Protein AF-A0A6P5Z607-F1 (afdb_monomer_lite)

pLDDT: mean 77.39, std 19.08, range [29.42, 98.12]

Radius of gyration: 25.6 Å; chains: 1; bounding box: 60×46×77 Å

Organism: Durio zibethinus (NCBI:txid66656)

Secondary structure (DSSP, 8-state):
-HHHHHHHHHHHHHHHHHHHHHHHHHHHHHTTTHHHHHHHHHHT-TT--HHHHHHHHHHH-TTS-----PPP--------------------HHHHHHHHHHHT-TT-----GGGSTTHHHHHHHTTTSPPTTTHHHHHHHHHHHTSPPPGGGHHHHHHHHHHHHHHHH--GGG--HHHHHHHHHHHHHHHHTT---HHHHHHHHHHHHHHHHHHHHHHHTT-

Structure (mmCIF, N/CA/C/O backbone):
data_AF-A0A6P5Z607-F1
#
_entry.id   AF-A0A6P5Z607-F1
#
loop_
_atom_site.group_PDB
_atom_site.id
_atom_site.type_symbol
_atom_site.label_atom_id
_atom_site.label_alt_id
_atom_site.label_comp_id
_atom_site.label_asym_id
_atom_site.label_entity_id
_atom_site.label_seq_id
_atom_site.pdbx_PDB_ins_code
_atom_site.Cartn_x
_atom_site.Cartn_y
_atom_site.Cartn_z
_atom_site.occupancy
_atom_site.B_iso_or_equiv
_atom_site.auth_seq_id
_atom_site.auth_comp_id
_atom_site.auth_asym_id
_atom_site.auth_atom_id
_atom_site.pdbx_PDB_model_num
ATOM 1 N N . MET A 1 1 ? -25.912 10.231 46.513 1.00 61.00 1 MET A N 1
ATOM 2 C CA . MET A 1 1 ? -26.294 11.028 45.324 1.00 61.00 1 MET A CA 1
ATOM 3 C C . MET A 1 1 ? -25.656 10.429 44.073 1.00 61.00 1 MET A C 1
ATOM 5 O O . MET A 1 1 ? -26.381 10.033 43.174 1.00 61.00 1 MET A O 1
ATOM 9 N N . GLU A 1 2 ? -24.345 10.195 44.105 1.00 75.06 2 GLU A N 1
ATOM 10 C CA . GLU A 1 2 ? -23.532 9.634 43.010 1.00 75.06 2 GLU A CA 1
ATOM 11 C C . GLU A 1 2 ? -23.985 8.260 42.456 1.00 75.06 2 GLU A C 1
ATOM 13 O O . GLU A 1 2 ? -23.961 8.022 41.251 1.00 75.06 2 GLU A O 1
ATOM 18 N N . GLU A 1 3 ? -24.458 7.341 43.305 1.00 75.00 3 GLU A N 1
ATOM 19 C CA . GLU A 1 3 ? -24.915 6.017 42.843 1.00 75.00 3 GLU A CA 1
ATOM 20 C C . GLU A 1 3 ? -26.216 6.087 42.017 1.00 75.00 3 GLU A C 1
ATOM 22 O O . GLU A 1 3 ? -26.430 5.295 41.097 1.00 75.00 3 GLU A O 1
ATOM 27 N N . ARG A 1 4 ? -27.083 7.066 42.310 1.00 81.19 4 ARG A N 1
ATOM 28 C CA . ARG A 1 4 ? -28.327 7.274 41.553 1.00 81.19 4 ARG A CA 1
ATOM 29 C C . ARG A 1 4 ? -28.041 7.834 40.160 1.00 81.19 4 ARG A C 1
ATOM 31 O O . ARG A 1 4 ? -28.678 7.402 39.205 1.00 81.19 4 ARG A O 1
ATOM 38 N N . GLU A 1 5 ? -27.047 8.711 40.035 1.00 87.31 5 GLU A N 1
ATOM 39 C CA . GLU A 1 5 ? -26.606 9.247 38.741 1.00 87.31 5 GLU A CA 1
ATOM 40 C C . GLU A 1 5 ? -25.983 8.164 37.854 1.00 87.31 5 GLU A C 1
ATOM 42 O O . GLU A 1 5 ? -26.294 8.081 36.666 1.00 87.31 5 GLU A O 1
ATOM 47 N N . LYS A 1 6 ? -25.159 7.272 38.424 1.00 85.69 6 LYS A N 1
ATOM 48 C CA . LYS A 1 6 ? -24.591 6.130 37.684 1.00 85.69 6 LYS A CA 1
ATOM 49 C C . LYS A 1 6 ? -25.688 5.196 37.162 1.00 85.69 6 LYS A C 1
ATOM 51 O O . LYS A 1 6 ? -25.646 4.800 35.999 1.00 85.69 6 LYS A O 1
ATOM 56 N N . LYS A 1 7 ? -26.708 4.908 37.978 1.00 85.62 7 LYS A N 1
ATOM 57 C CA . LYS A 1 7 ? -27.877 4.105 37.570 1.00 85.62 7 LYS A CA 1
ATOM 58 C C . LYS A 1 7 ? -28.694 4.776 36.461 1.00 85.62 7 LYS A C 1
ATOM 60 O O . LYS A 1 7 ? -29.114 4.094 35.531 1.00 85.62 7 LYS A O 1
ATOM 65 N N . GLN A 1 8 ? -28.877 6.096 36.513 1.00 90.25 8 GLN A N 1
ATOM 66 C CA . GLN A 1 8 ? -29.550 6.842 35.443 1.00 90.25 8 GLN A CA 1
ATOM 67 C C . GLN A 1 8 ? -28.764 6.820 34.130 1.00 90.25 8 GLN A C 1
ATOM 69 O O . GLN A 1 8 ? -29.352 6.583 33.080 1.00 90.25 8 GLN A O 1
ATOM 74 N N . ARG A 1 9 ? -27.439 6.998 34.182 1.00 88.75 9 ARG A N 1
ATOM 75 C CA . ARG A 1 9 ? -26.579 6.911 32.992 1.00 88.75 9 ARG A CA 1
ATOM 76 C C . ARG A 1 9 ? -26.614 5.526 32.359 1.00 88.75 9 ARG A C 1
ATOM 78 O O . ARG A 1 9 ? -26.732 5.423 31.146 1.00 88.75 9 ARG A O 1
ATOM 85 N N . LEU A 1 10 ? -26.565 4.471 33.172 1.00 88.56 10 LEU A N 1
ATOM 86 C CA . LEU A 1 10 ? -26.640 3.098 32.673 1.00 88.56 10 LEU A CA 1
ATOM 87 C C . LEU A 1 10 ? -27.980 2.824 31.975 1.00 88.56 10 LEU A C 1
ATOM 89 O O . LEU A 1 10 ? -28.012 2.184 30.928 1.00 88.56 10 LEU A O 1
ATOM 93 N N . LYS A 1 11 ? -29.075 3.356 32.528 1.00 91.69 11 LYS A N 1
ATOM 94 C CA . LYS A 1 11 ? -30.402 3.262 31.917 1.00 91.69 11 LYS A CA 1
ATOM 95 C C . LYS A 1 11 ? -30.456 3.985 30.566 1.00 91.69 11 LYS A C 1
ATOM 97 O O . LYS A 1 11 ? -30.892 3.384 29.592 1.00 91.69 11 LYS A O 1
ATOM 102 N N . ALA A 1 12 ? -29.930 5.208 30.495 1.00 92.69 12 ALA A N 1
ATOM 103 C CA . ALA A 1 12 ? -29.866 5.981 29.253 1.00 92.69 12 ALA A CA 1
ATOM 104 C C . ALA A 1 12 ? -29.026 5.282 28.167 1.00 92.69 12 ALA A C 1
ATOM 106 O O . ALA A 1 12 ? -29.415 5.251 27.004 1.00 92.69 12 ALA A O 1
ATOM 107 N N . VAL A 1 13 ? -27.902 4.660 28.544 1.00 90.12 13 VAL A N 1
ATOM 108 C CA . VAL A 1 13 ? -27.078 3.871 27.611 1.00 90.12 13 VAL A CA 1
ATOM 109 C C . VAL A 1 13 ? -27.838 2.644 27.094 1.00 90.12 13 VAL A C 1
ATOM 111 O O . VAL A 1 13 ? -27.769 2.342 25.906 1.00 90.12 13 VAL A O 1
ATOM 114 N N . GLY A 1 14 ? -28.587 1.944 27.952 1.00 89.12 14 GLY A N 1
ATOM 115 C CA . GLY A 1 14 ? -29.408 0.802 27.534 1.00 89.12 14 GLY A CA 1
ATOM 116 C C . GLY A 1 14 ? -30.530 1.187 26.561 1.00 89.12 14 GLY A C 1
ATOM 117 O O . GLY A 1 14 ? -30.786 0.469 25.592 1.00 89.12 14 GLY A O 1
ATOM 118 N N . GLU A 1 15 ? -31.162 2.338 26.790 1.00 94.06 15 GLU A N 1
ATOM 119 C CA . GLU A 1 15 ? -32.177 2.907 25.896 1.00 94.06 15 GLU A CA 1
ATOM 120 C C . GLU A 1 15 ? -31.569 3.272 24.529 1.00 94.06 15 GLU A C 1
ATOM 122 O O . GLU A 1 15 ? -32.119 2.888 23.496 1.00 94.06 15 GLU A O 1
ATOM 127 N N . GLU A 1 16 ? -30.386 3.895 24.499 1.00 90.56 16 GLU A N 1
ATOM 128 C CA . GLU A 1 16 ? -29.705 4.251 23.243 1.00 90.56 16 GLU A CA 1
ATOM 129 C C . GLU A 1 16 ? -29.252 3.016 22.446 1.00 90.56 16 GLU A C 1
ATOM 131 O O . GLU A 1 16 ? -29.430 2.963 21.231 1.00 90.56 16 GLU A O 1
ATOM 136 N N . ILE A 1 17 ? -28.739 1.974 23.113 1.00 85.56 17 ILE A N 1
ATOM 137 C CA . ILE A 1 17 ? -28.399 0.698 22.454 1.00 85.56 17 ILE A CA 1
ATOM 138 C C . ILE A 1 17 ? -29.639 0.071 21.810 1.00 85.56 17 ILE A C 1
ATOM 140 O O . ILE A 1 17 ? -29.554 -0.487 20.715 1.00 85.56 17 ILE A O 1
ATOM 144 N N . THR A 1 18 ? -30.785 0.143 22.486 1.00 91.50 18 THR A N 1
ATOM 145 C CA . THR A 1 18 ? -32.050 -0.384 21.960 1.00 91.50 18 THR A CA 1
ATOM 146 C C . THR A 1 18 ? -32.466 0.388 20.711 1.00 91.50 18 THR A C 1
ATOM 148 O O . THR A 1 18 ? -32.730 -0.225 19.678 1.00 91.50 18 THR A O 1
ATOM 151 N N . ARG A 1 19 ? -32.380 1.722 20.752 1.00 92.50 19 ARG A N 1
ATOM 152 C CA . ARG A 1 19 ? -32.674 2.588 19.604 1.00 92.50 19 ARG A CA 1
ATOM 153 C C . ARG A 1 19 ? -31.767 2.308 18.404 1.00 92.50 19 ARG A C 1
ATOM 155 O O . ARG A 1 19 ? -32.240 2.232 17.275 1.00 92.50 19 ARG A O 1
ATOM 162 N N . LEU A 1 20 ? -30.466 2.124 18.634 1.00 77.69 20 LEU A N 1
ATOM 163 C CA . LEU A 1 20 ? -29.505 1.815 17.569 1.00 77.69 20 LEU A CA 1
ATOM 164 C C . LEU A 1 20 ? -29.779 0.453 16.915 1.00 77.69 20 LEU A C 1
ATOM 166 O O . LEU A 1 20 ? -29.587 0.303 15.709 1.00 77.69 20 LEU A O 1
ATOM 170 N N . LYS A 1 21 ? -30.252 -0.538 17.681 1.00 76.88 21 LYS A N 1
ATOM 171 C CA . LYS A 1 21 ? -30.676 -1.831 17.122 1.00 76.88 21 LYS A CA 1
ATOM 172 C C . LYS A 1 21 ? -31.897 -1.681 16.220 1.00 76.88 21 LYS A C 1
ATOM 174 O O . LYS A 1 21 ? -31.901 -2.251 15.135 1.00 76.88 21 LYS A O 1
ATOM 179 N N . GLU A 1 22 ? -32.888 -0.899 16.633 1.00 83.38 22 GLU A N 1
ATOM 180 C CA . GLU A 1 22 ? -34.081 -0.620 15.824 1.00 83.38 22 GLU A CA 1
ATOM 181 C C . GLU A 1 22 ? -33.722 0.123 14.528 1.00 83.38 22 GLU A C 1
ATOM 183 O O . GLU A 1 22 ? -34.139 -0.296 13.450 1.00 83.38 22 GLU A O 1
ATOM 188 N N . GLN A 1 23 ? -32.857 1.141 14.605 1.00 73.12 23 GLN A N 1
ATOM 189 C CA . GLN A 1 23 ? -32.355 1.861 13.426 1.00 73.12 23 GLN A CA 1
ATOM 190 C C . GLN A 1 23 ? -31.597 0.942 12.461 1.00 73.12 23 GLN A C 1
ATOM 192 O O . GLN A 1 23 ? -31.751 1.051 11.246 1.00 73.12 23 GLN A O 1
ATOM 197 N N . ARG A 1 24 ? -30.792 0.006 12.979 1.00 73.75 24 ARG A N 1
ATOM 198 C CA . ARG A 1 24 ? -30.111 -0.995 12.147 1.00 73.75 24 ARG A CA 1
ATOM 199 C C . ARG A 1 24 ? -31.111 -1.887 11.407 1.00 73.75 24 ARG A C 1
ATOM 201 O O . ARG A 1 24 ? -30.928 -2.126 10.217 1.00 73.75 24 ARG A O 1
ATOM 208 N N . GLU A 1 25 ? -32.146 -2.381 12.087 1.00 73.00 25 GLU A N 1
ATOM 209 C CA . GLU A 1 25 ? -33.196 -3.204 11.464 1.00 73.00 25 GLU A CA 1
ATOM 210 C C . GLU A 1 25 ? -33.973 -2.428 10.389 1.00 73.00 25 GLU A C 1
ATOM 212 O O . GLU A 1 25 ? -34.285 -2.977 9.332 1.00 73.00 25 GLU A O 1
ATOM 217 N N . GLU A 1 26 ? -34.234 -1.139 10.610 1.00 73.75 26 GLU A N 1
ATOM 218 C CA . GLU A 1 26 ? -34.888 -0.261 9.635 1.00 73.75 26 GLU A CA 1
ATOM 219 C C . GLU A 1 26 ? -34.018 -0.035 8.386 1.00 73.75 26 GLU A C 1
ATOM 221 O O . GLU A 1 26 ? -34.506 -0.144 7.257 1.00 73.75 26 GLU A O 1
ATOM 226 N N . VAL A 1 27 ? -32.713 0.198 8.563 1.00 65.94 27 VAL A N 1
ATOM 227 C CA . VAL A 1 27 ? -31.749 0.311 7.453 1.00 65.94 27 VAL A CA 1
ATOM 228 C C . VAL A 1 27 ? -31.675 -0.999 6.662 1.00 65.94 27 VAL A C 1
ATOM 230 O O . VAL A 1 27 ? -31.727 -0.979 5.433 1.00 65.94 27 VAL A O 1
ATOM 233 N N . MET A 1 28 ? -31.639 -2.145 7.347 1.00 62.25 28 MET A N 1
ATOM 234 C CA . MET A 1 28 ? -31.651 -3.473 6.717 1.00 62.25 28 MET A CA 1
ATOM 235 C C . MET A 1 28 ? -32.941 -3.741 5.929 1.00 62.25 28 MET A C 1
ATOM 237 O O . MET A 1 28 ? -32.891 -4.311 4.836 1.00 62.25 28 MET A O 1
ATOM 241 N N . PHE A 1 29 ? -34.093 -3.319 6.458 1.00 63.69 29 PHE A N 1
ATOM 242 C CA . PHE A 1 29 ? -35.387 -3.420 5.781 1.00 63.69 29 PHE A CA 1
ATOM 243 C C . PHE A 1 29 ? -35.445 -2.530 4.534 1.00 63.69 29 PHE A C 1
ATOM 245 O O . PHE A 1 29 ? -35.845 -2.994 3.467 1.00 63.69 29 PHE A O 1
ATOM 252 N N . THR A 1 30 ? -34.981 -1.283 4.646 1.00 61.16 30 THR A N 1
ATOM 253 C CA . THR A 1 30 ? -34.976 -0.298 3.551 1.00 61.16 30 THR A CA 1
ATOM 254 C C . THR A 1 30 ? -34.060 -0.723 2.403 1.00 61.16 30 THR A C 1
ATOM 256 O O . THR A 1 30 ? -34.391 -0.524 1.238 1.00 61.16 30 THR A O 1
ATOM 259 N N . LEU A 1 31 ? -32.931 -1.362 2.718 1.00 58.44 31 LEU A N 1
ATOM 260 C CA . LEU A 1 31 ? -31.983 -1.885 1.730 1.00 58.44 31 LEU A CA 1
ATOM 261 C C . LEU A 1 31 ? -32.396 -3.245 1.137 1.00 58.44 31 LEU A C 1
ATOM 263 O O . LEU A 1 31 ? -31.651 -3.813 0.344 1.00 58.44 31 LEU A O 1
ATOM 267 N N . GLY A 1 32 ? -33.552 -3.803 1.518 1.00 54.19 32 GLY A N 1
ATOM 268 C CA . GLY A 1 32 ? -34.022 -5.104 1.025 1.00 54.19 32 GLY A CA 1
ATOM 269 C C . GLY A 1 32 ? -33.179 -6.302 1.485 1.00 54.19 32 GLY A C 1
ATOM 270 O O . GLY A 1 32 ? -33.418 -7.427 1.046 1.00 54.19 32 GLY A O 1
ATOM 271 N N . LEU A 1 33 ? -32.232 -6.089 2.405 1.00 54.47 33 LEU A N 1
ATOM 272 C CA . LEU A 1 33 ? -31.269 -7.090 2.874 1.00 54.47 33 LEU A CA 1
ATOM 273 C C . LEU A 1 33 ? -31.883 -8.127 3.824 1.00 54.47 33 LEU A C 1
ATOM 275 O O . LEU A 1 33 ? -31.245 -9.132 4.121 1.00 54.47 33 LEU A O 1
ATOM 279 N N . LYS A 1 34 ? -33.138 -7.947 4.260 1.00 53.28 34 LYS A N 1
ATOM 280 C CA . LYS A 1 34 ? -33.861 -8.952 5.062 1.00 53.28 34 LYS A CA 1
ATOM 281 C C . LYS A 1 34 ? -33.932 -10.321 4.368 1.00 53.28 34 LYS A C 1
ATOM 283 O O . LYS A 1 34 ? -33.792 -11.339 5.033 1.00 53.28 34 LYS A O 1
ATOM 288 N N . LYS A 1 35 ? -34.039 -10.333 3.032 1.00 53.62 35 LYS A N 1
ATOM 289 C CA . LYS A 1 35 ? -34.059 -11.563 2.220 1.00 53.62 35 LYS A CA 1
ATOM 290 C C . LYS A 1 35 ? -32.744 -12.353 2.279 1.00 53.62 35 LYS A C 1
ATOM 292 O O . LYS A 1 35 ? -32.751 -13.547 2.011 1.00 53.62 35 LYS A O 1
ATOM 297 N N . VAL A 1 36 ? -31.627 -11.703 2.625 1.00 53.59 36 VAL A N 1
ATOM 298 C CA . VAL A 1 36 ? -30.306 -12.344 2.746 1.00 53.59 36 VAL A CA 1
ATOM 299 C C . VAL A 1 36 ? -30.204 -13.168 4.034 1.00 53.59 36 VAL A C 1
ATOM 301 O O . VAL A 1 36 ? -29.585 -14.225 4.020 1.00 53.59 36 VAL A O 1
ATOM 304 N N . ASN A 1 37 ? -30.876 -12.756 5.116 1.00 52.41 37 ASN A N 1
ATOM 305 C CA . ASN A 1 37 ? -30.971 -13.580 6.328 1.00 52.41 37 ASN A CA 1
ATOM 306 C C . ASN A 1 37 ? -31.885 -14.794 6.113 1.00 52.41 37 ASN A C 1
ATOM 308 O O . ASN A 1 37 ? -31.564 -15.883 6.573 1.00 52.41 37 ASN A O 1
ATOM 312 N N . ASP A 1 38 ? -32.970 -14.643 5.346 1.00 57.69 38 ASP A N 1
ATOM 313 C CA . ASP A 1 38 ? -33.823 -15.780 4.973 1.00 57.69 38 ASP A CA 1
ATOM 314 C C . ASP A 1 38 ? -33.062 -16.806 4.109 1.00 57.69 38 ASP A C 1
ATOM 316 O O . ASP A 1 38 ? -33.406 -17.982 4.103 1.00 57.69 38 ASP A O 1
ATOM 320 N N . LEU A 1 39 ? -32.008 -16.386 3.395 1.00 54.56 39 LEU A N 1
ATOM 321 C CA . LEU A 1 39 ? -31.129 -17.253 2.599 1.00 54.56 39 LEU A CA 1
ATOM 322 C C . LEU A 1 39 ? -30.191 -18.114 3.464 1.00 54.56 39 LEU A C 1
ATOM 324 O O . LEU A 1 39 ? -29.832 -19.214 3.044 1.00 54.56 39 LEU A O 1
ATOM 328 N N . GLU A 1 40 ? -29.835 -17.670 4.674 1.00 56.78 40 GLU A N 1
ATOM 329 C CA . GLU A 1 40 ? -28.968 -18.414 5.605 1.00 56.78 40 GLU A CA 1
ATOM 330 C C . GLU A 1 40 ? -29.592 -19.765 6.017 1.00 56.78 40 GLU A C 1
ATOM 332 O O . GLU A 1 40 ? -28.887 -20.773 6.128 1.00 56.78 40 GLU A O 1
ATOM 337 N N . GLU A 1 41 ? -30.926 -19.825 6.120 1.00 57.03 41 GLU A N 1
ATOM 338 C CA . GLU A 1 41 ? -31.701 -21.052 6.371 1.00 57.03 41 GLU A CA 1
ATOM 339 C C . GLU A 1 41 ? -31.628 -22.055 5.198 1.00 57.03 41 GLU A C 1
ATOM 341 O O . GLU A 1 41 ? -31.661 -23.269 5.399 1.00 57.03 41 GLU A O 1
ATOM 346 N N . TYR A 1 42 ? -31.465 -21.576 3.959 1.00 54.38 42 TYR A N 1
ATOM 347 C CA . TYR A 1 42 ? -31.352 -22.437 2.772 1.00 54.38 42 TYR A CA 1
ATOM 348 C C . TYR A 1 42 ? -29.927 -22.948 2.552 1.00 54.38 42 TYR A C 1
ATOM 350 O O . TYR A 1 42 ? -29.758 -24.084 2.114 1.00 54.38 42 TYR A O 1
ATOM 358 N N . PHE A 1 43 ? -28.904 -22.161 2.902 1.00 51.53 43 PHE A N 1
ATOM 359 C CA . PHE A 1 43 ? -27.500 -22.597 2.843 1.00 51.53 43 PHE A CA 1
ATOM 360 C C . PHE A 1 43 ? -27.144 -23.649 3.899 1.00 51.53 43 PHE A C 1
ATOM 362 O O . PHE A 1 43 ? -26.128 -24.332 3.776 1.00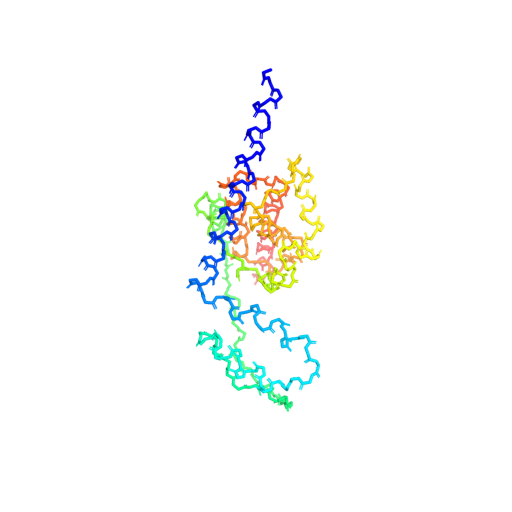 51.53 43 PHE A O 1
ATOM 369 N N . THR A 1 44 ? -27.977 -23.796 4.929 1.00 56.66 44 THR A N 1
ATOM 370 C CA . THR A 1 44 ? -27.788 -24.763 6.016 1.00 56.66 44 THR A CA 1
ATOM 371 C C . THR A 1 44 ? -28.625 -26.035 5.862 1.00 56.66 44 THR A C 1
ATOM 373 O O . THR A 1 44 ? -28.405 -26.988 6.611 1.00 56.66 44 THR A O 1
ATOM 376 N N . ASN A 1 45 ? -29.527 -26.110 4.875 1.00 54.50 45 ASN A N 1
ATOM 377 C CA . ASN A 1 45 ? -30.365 -27.284 4.636 1.00 54.50 45 ASN A CA 1
ATOM 378 C C . ASN A 1 45 ? -29.810 -28.140 3.471 1.00 54.50 45 ASN A C 1
ATOM 380 O O . ASN A 1 45 ? -29.918 -27.740 2.310 1.00 54.50 45 ASN A O 1
ATOM 384 N N . PRO A 1 46 ? -29.237 -29.332 3.731 1.00 53.84 46 PRO A N 1
ATOM 385 C CA . PRO A 1 46 ? -28.450 -30.101 2.753 1.00 53.84 46 PRO A CA 1
ATOM 386 C C . PRO A 1 46 ? -29.256 -30.755 1.610 1.00 53.84 46 PRO A C 1
ATOM 388 O O . PRO A 1 46 ? -28.714 -31.574 0.873 1.00 53.84 46 PRO A O 1
ATOM 391 N N . GLY A 1 47 ? -30.541 -30.424 1.453 1.00 54.81 47 GLY A N 1
ATOM 392 C CA . GLY A 1 47 ? -31.426 -30.978 0.421 1.00 54.81 47 GLY A CA 1
ATOM 393 C C . GLY A 1 47 ? -31.827 -30.009 -0.696 1.00 54.81 47 GLY A C 1
ATOM 394 O O . GLY A 1 47 ? -32.601 -30.398 -1.568 1.00 54.81 47 GLY A O 1
ATOM 395 N N . VAL A 1 48 ? -31.365 -28.755 -0.673 1.00 56.31 48 VAL A N 1
ATOM 396 C CA . VAL A 1 48 ? -31.773 -27.745 -1.664 1.00 56.31 48 VAL A CA 1
ATOM 397 C C . VAL A 1 48 ? -30.859 -27.819 -2.889 1.00 56.31 48 VAL A C 1
ATOM 399 O O . VAL A 1 48 ? -29.639 -27.737 -2.756 1.00 56.31 48 VAL A O 1
ATOM 402 N N . SER A 1 49 ? -31.438 -27.997 -4.084 1.00 61.91 49 SER A N 1
ATOM 403 C CA . SER A 1 49 ? -30.653 -28.091 -5.319 1.00 61.91 49 SER A CA 1
ATOM 404 C C . SER A 1 49 ? -30.008 -26.753 -5.678 1.00 61.91 49 SER A C 1
ATOM 406 O O . SER A 1 49 ? -30.526 -25.678 -5.362 1.00 61.91 49 SER A O 1
ATOM 408 N N . VAL A 1 50 ? -28.874 -26.828 -6.375 1.00 54.12 50 VAL A N 1
ATOM 409 C CA . VAL A 1 50 ? -28.122 -25.653 -6.834 1.00 54.12 50 VAL A CA 1
ATOM 410 C C . VAL A 1 50 ? -28.972 -24.784 -7.767 1.00 54.12 50 VAL A C 1
ATOM 412 O O . VAL A 1 50 ? -28.887 -23.560 -7.681 1.00 54.12 50 VAL A O 1
ATOM 415 N N . GLU A 1 51 ? -29.856 -25.375 -8.583 1.00 57.53 51 GLU A N 1
ATOM 416 C CA . GLU A 1 51 ? -30.774 -24.596 -9.426 1.00 57.53 51 GLU A CA 1
ATOM 417 C C . GLU A 1 51 ? -31.793 -23.809 -8.591 1.00 57.53 51 GLU A C 1
ATOM 419 O O . GLU A 1 51 ? -32.001 -22.621 -8.829 1.00 57.53 51 GLU A O 1
ATOM 424 N N . THR A 1 52 ? -32.366 -24.426 -7.549 1.00 66.44 52 THR A N 1
ATOM 425 C CA . THR A 1 52 ? -33.335 -23.753 -6.662 1.00 66.44 52 THR A CA 1
ATOM 426 C C . THR A 1 52 ? -32.684 -22.606 -5.877 1.00 66.44 52 THR A C 1
ATOM 428 O O . THR A 1 52 ? -33.313 -21.573 -5.630 1.00 66.44 52 THR A O 1
ATOM 431 N N . LEU A 1 53 ? -31.412 -22.761 -5.491 1.00 61.88 53 LEU A N 1
ATOM 432 C CA . LEU A 1 53 ? -30.625 -21.692 -4.869 1.00 61.88 53 LEU A CA 1
ATOM 433 C C . LEU A 1 53 ? -30.337 -20.556 -5.858 1.00 61.88 53 LEU A C 1
ATOM 435 O O . LEU A 1 53 ? -30.483 -19.390 -5.491 1.00 61.88 53 LEU A O 1
ATOM 439 N N . GLY A 1 54 ? -29.988 -20.883 -7.104 1.00 62.53 54 GLY A N 1
ATOM 440 C CA . GLY A 1 54 ? -29.750 -19.909 -8.171 1.00 62.53 54 GLY A CA 1
ATOM 441 C C . GLY A 1 54 ? -30.979 -19.048 -8.472 1.00 62.53 54 GLY A C 1
ATOM 442 O O . GLY A 1 54 ? -30.880 -17.820 -8.491 1.00 62.53 54 GLY A O 1
ATOM 443 N N . GLU A 1 55 ? -32.155 -19.663 -8.604 1.00 68.00 55 GLU A N 1
ATOM 444 C CA . GLU A 1 55 ? -33.420 -18.950 -8.840 1.00 68.00 55 GLU A CA 1
ATOM 445 C C . GLU A 1 55 ? -33.794 -18.021 -7.672 1.00 68.00 55 GLU A C 1
ATOM 447 O O . GLU A 1 55 ? -34.198 -16.872 -7.881 1.00 68.00 55 GLU A O 1
ATOM 452 N N . LYS A 1 56 ? -33.618 -18.477 -6.423 1.00 66.38 56 LYS A N 1
ATOM 453 C CA . LYS A 1 56 ? -33.898 -17.658 -5.229 1.00 66.38 56 LYS A CA 1
ATOM 454 C C . LYS A 1 56 ? -32.918 -16.500 -5.068 1.00 66.38 56 LYS A C 1
ATOM 456 O O . LYS A 1 56 ? -33.351 -15.409 -4.701 1.00 66.38 56 LYS A O 1
ATOM 461 N N . LEU A 1 57 ? -31.633 -16.708 -5.352 1.00 62.41 57 LEU A N 1
ATOM 462 C CA . LEU A 1 57 ? -30.612 -15.656 -5.315 1.00 62.41 57 LEU A CA 1
ATOM 463 C C . LEU A 1 57 ? -30.858 -14.599 -6.396 1.00 62.41 57 LEU A C 1
ATOM 465 O O . LEU A 1 57 ? -30.827 -13.407 -6.091 1.00 62.41 57 LEU A O 1
ATOM 469 N N . SER A 1 58 ? -31.190 -1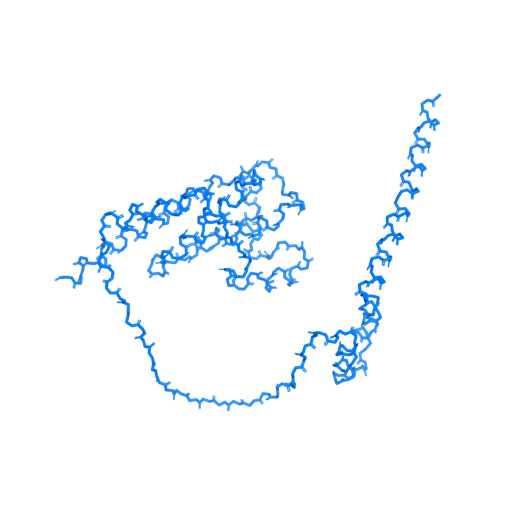5.027 -7.617 1.00 67.31 58 SER A N 1
ATOM 470 C CA . SER A 1 58 ? -31.562 -14.134 -8.721 1.00 67.31 58 SER A CA 1
ATOM 471 C C . SER A 1 58 ? -32.814 -13.305 -8.386 1.00 67.31 58 SER A C 1
ATOM 473 O O . SER A 1 58 ? -32.857 -12.099 -8.623 1.00 67.31 58 SER A O 1
ATOM 475 N N . SER A 1 59 ? -33.809 -13.911 -7.726 1.00 67.88 59 SER A N 1
ATOM 476 C CA . SER A 1 59 ? -35.017 -13.211 -7.264 1.00 67.88 59 SER A CA 1
ATOM 477 C C . SER A 1 59 ? -34.773 -12.259 -6.081 1.00 67.88 59 SER A C 1
ATOM 479 O O . SER A 1 59 ? -35.376 -11.182 -6.004 1.00 67.88 59 SER A O 1
ATOM 481 N N . ALA A 1 60 ? -33.918 -12.641 -5.127 1.00 56.31 60 ALA A N 1
ATOM 482 C CA . ALA A 1 60 ? -33.613 -11.836 -3.944 1.00 56.31 60 ALA A CA 1
ATOM 483 C C . ALA A 1 60 ? -32.730 -10.627 -4.280 1.00 56.31 60 ALA A C 1
ATOM 485 O O . ALA A 1 60 ? -32.904 -9.567 -3.674 1.00 56.31 60 ALA A O 1
ATOM 486 N N . CYS A 1 61 ? -31.851 -10.771 -5.275 1.00 62.34 61 CYS A N 1
ATOM 487 C CA . CYS A 1 61 ? -30.896 -9.754 -5.696 1.00 62.34 61 CYS A CA 1
ATOM 488 C C . CYS A 1 61 ? -30.939 -9.549 -7.226 1.00 62.34 61 CYS A C 1
ATOM 490 O O . CYS A 1 61 ? -30.030 -9.998 -7.922 1.00 62.34 61 CYS A O 1
ATOM 492 N N . PRO A 1 62 ? -31.931 -8.808 -7.766 1.00 54.06 62 PRO A N 1
ATOM 493 C CA . PRO A 1 62 ? -32.135 -8.656 -9.217 1.00 54.06 62 PRO A CA 1
ATOM 494 C C . PRO A 1 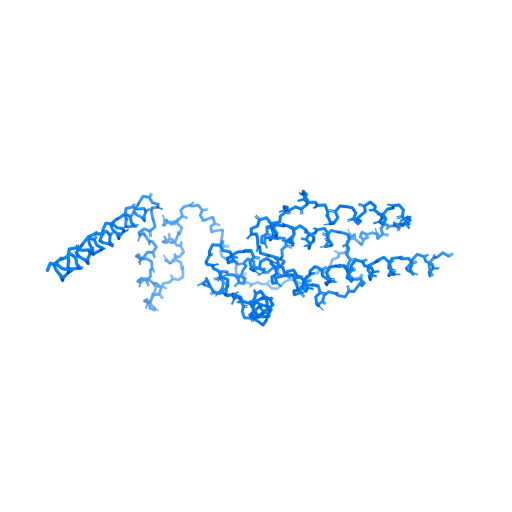62 ? -30.999 -7.953 -9.981 1.00 54.06 62 PRO A C 1
ATOM 496 O O . PRO A 1 62 ? -31.022 -7.888 -11.203 1.00 54.06 62 PRO A O 1
ATOM 499 N N . TRP A 1 63 ? -30.042 -7.364 -9.264 1.00 50.31 63 TRP A N 1
ATOM 500 C CA . TRP A 1 63 ? -28.883 -6.646 -9.803 1.00 50.31 63 TRP A CA 1
ATOM 501 C C . TRP A 1 63 ? -27.638 -7.538 -9.964 1.00 50.31 63 TRP A C 1
ATOM 503 O O . TRP A 1 63 ? -26.638 -7.091 -10.521 1.00 50.31 63 TRP A O 1
ATOM 513 N N . LEU A 1 64 ? -27.682 -8.777 -9.463 1.00 46.56 64 LEU A N 1
ATOM 514 C CA . LEU A 1 64 ? -26.672 -9.806 -9.699 1.00 46.56 64 LEU A CA 1
ATOM 515 C C . LEU A 1 64 ? -27.048 -10.567 -10.976 1.00 46.56 64 LEU A C 1
ATOM 517 O O . LEU A 1 64 ? -27.918 -11.435 -10.952 1.00 46.56 64 LEU A O 1
ATOM 521 N N . ASP A 1 65 ? -26.402 -10.228 -12.091 1.00 50.97 65 ASP A N 1
ATOM 522 C CA . ASP A 1 65 ? -26.604 -10.911 -13.371 1.00 50.97 65 ASP A CA 1
ATOM 523 C C . ASP A 1 65 ? -25.836 -12.245 -13.360 1.00 50.97 65 ASP A C 1
ATOM 525 O O . ASP A 1 65 ? -24.644 -12.323 -13.669 1.00 50.97 65 ASP A O 1
ATOM 529 N N . LEU A 1 66 ? -26.503 -13.303 -12.898 1.00 48.47 66 LEU A N 1
ATOM 530 C CA . LEU A 1 66 ? -25.977 -14.668 -12.914 1.00 48.47 66 LEU A CA 1
ATOM 531 C C . LEU A 1 66 ? -26.230 -15.273 -14.301 1.00 48.47 66 LEU A C 1
ATOM 533 O O . LEU A 1 66 ? -27.225 -15.961 -14.521 1.00 48.47 66 LEU A O 1
ATOM 537 N N . GLY A 1 67 ? -25.331 -14.988 -15.245 1.00 45.81 67 GLY A N 1
ATOM 538 C CA . GLY A 1 67 ? -25.270 -15.689 -16.529 1.00 45.81 67 GLY A CA 1
ATOM 539 C C . GLY A 1 67 ? -25.054 -17.198 -16.345 1.00 45.81 67 GLY A C 1
ATOM 540 O O . GLY A 1 67 ? -24.437 -17.622 -15.367 1.00 45.81 67 GLY A O 1
ATOM 541 N N . GLU A 1 68 ? -25.590 -17.991 -17.282 1.00 43.44 68 GLU A N 1
ATOM 542 C CA . GLU A 1 68 ? -25.633 -19.462 -17.254 1.00 43.44 68 GLU A CA 1
ATOM 543 C C . GLU A 1 68 ? -24.343 -20.117 -16.733 1.00 43.44 68 GLU A C 1
ATOM 545 O O . GLU A 1 68 ? -23.227 -19.830 -17.170 1.00 43.44 68 GLU A O 1
ATOM 550 N N . ILE A 1 69 ? -24.531 -21.038 -15.787 1.00 40.19 69 ILE A N 1
ATOM 551 C CA . ILE A 1 69 ? -23.482 -21.772 -15.082 1.00 40.19 69 ILE A CA 1
ATOM 552 C C . ILE A 1 69 ? -22.709 -22.626 -16.100 1.00 40.19 69 ILE A C 1
ATOM 554 O O . ILE A 1 69 ? -23.231 -23.605 -16.633 1.00 40.19 69 ILE A O 1
ATOM 558 N N . ALA A 1 70 ? -21.458 -22.256 -16.378 1.00 35.12 70 ALA A N 1
ATOM 559 C CA . ALA A 1 70 ? -20.621 -22.938 -17.359 1.00 35.12 70 ALA A CA 1
ATOM 560 C C . ALA A 1 70 ? -20.252 -24.365 -16.905 1.00 35.12 70 ALA A C 1
ATOM 562 O O . ALA A 1 70 ? -19.541 -24.570 -15.920 1.00 35.12 70 ALA A O 1
ATOM 563 N N . THR A 1 71 ? -20.701 -25.366 -17.663 1.00 33.56 71 THR A N 1
ATOM 564 C CA . THR A 1 71 ? -20.230 -26.753 -17.577 1.00 33.56 71 THR A CA 1
ATOM 565 C C . THR A 1 71 ? -18.850 -26.889 -18.225 1.00 33.56 71 THR A C 1
ATOM 567 O O . THR A 1 71 ? -18.662 -26.516 -19.382 1.00 33.56 71 THR A O 1
ATOM 570 N N . ASN A 1 72 ? -17.891 -27.450 -17.485 1.00 47.44 72 ASN A N 1
ATOM 571 C CA . ASN A 1 72 ? -16.505 -27.652 -17.914 1.00 47.44 72 ASN A CA 1
ATOM 572 C C . ASN A 1 72 ? -16.373 -28.564 -19.152 1.00 47.44 72 ASN A C 1
ATOM 574 O O . ASN A 1 72 ? -16.844 -29.700 -19.142 1.00 47.44 72 ASN A O 1
ATOM 578 N N . GLY A 1 73 ? -15.611 -28.116 -20.154 1.00 31.12 73 GLY A N 1
ATOM 579 C CA . GLY A 1 73 ? -15.056 -28.944 -21.230 1.00 31.12 73 GLY A CA 1
ATOM 580 C C . GLY A 1 73 ? -13.683 -28.404 -21.666 1.00 31.12 73 GLY A C 1
ATOM 581 O O . GLY A 1 73 ? -13.517 -27.185 -21.723 1.00 31.12 73 GLY A O 1
ATOM 582 N N . PRO A 1 74 ? -12.670 -29.252 -21.940 1.00 48.03 74 PRO A N 1
ATOM 583 C CA . PRO A 1 74 ? -11.313 -28.784 -22.195 1.00 48.03 74 PRO A CA 1
ATOM 584 C C . PRO A 1 74 ? -11.135 -28.437 -23.674 1.00 48.03 74 PRO A C 1
ATOM 586 O O . PRO A 1 74 ? -11.456 -29.248 -24.538 1.00 48.03 74 PRO A O 1
ATOM 589 N N . THR A 1 75 ? -10.559 -27.275 -23.990 1.00 31.02 75 THR A N 1
ATOM 590 C CA . THR A 1 75 ? -10.001 -27.046 -25.332 1.00 31.02 75 THR A CA 1
ATOM 591 C C . THR A 1 75 ? -8.678 -26.298 -25.242 1.00 31.02 75 THR A C 1
ATOM 593 O O . THR A 1 75 ? -8.615 -25.147 -24.821 1.00 31.02 75 THR A O 1
ATOM 596 N N . ALA A 1 76 ? -7.615 -26.986 -25.651 1.00 38.34 76 ALA A N 1
ATOM 597 C CA . ALA A 1 76 ? -6.362 -26.380 -26.057 1.00 38.34 76 ALA A CA 1
ATOM 598 C C . ALA A 1 76 ? -6.516 -25.808 -27.473 1.00 38.34 76 ALA A C 1
ATOM 600 O O . ALA A 1 76 ? -7.002 -26.511 -28.356 1.00 38.34 76 ALA A O 1
ATOM 601 N N . ASN A 1 77 ? -6.050 -24.582 -27.706 1.00 32.22 77 ASN A N 1
ATOM 602 C CA . ASN A 1 77 ? -5.106 -24.313 -28.788 1.00 32.22 77 ASN A CA 1
ATOM 603 C C . ASN A 1 77 ? -4.513 -22.907 -28.683 1.00 32.22 77 ASN A C 1
ATOM 605 O O . ASN A 1 77 ? -5.195 -21.923 -28.410 1.00 32.22 77 ASN A O 1
ATOM 609 N N . GLN A 1 78 ? -3.203 -22.885 -28.904 1.00 45.09 78 GLN A N 1
ATOM 610 C CA . GLN A 1 78 ? -2.372 -21.729 -29.196 1.00 45.09 78 GLN A CA 1
ATOM 611 C C . GLN A 1 78 ? -2.882 -21.026 -30.465 1.00 45.09 78 GLN A C 1
ATOM 613 O O . GLN A 1 78 ? -3.262 -21.715 -31.406 1.00 45.09 78 GLN A O 1
ATOM 618 N N . ASP A 1 79 ? -2.814 -19.697 -30.532 1.00 34.44 79 ASP A N 1
ATOM 619 C CA . ASP A 1 79 ? -1.869 -19.020 -31.431 1.00 34.44 79 ASP A CA 1
ATOM 620 C C . ASP A 1 79 ? -1.781 -17.519 -31.096 1.00 34.44 79 ASP A C 1
ATOM 622 O O . ASP A 1 79 ? -2.623 -16.936 -30.418 1.00 34.44 79 ASP A O 1
ATOM 626 N N . GLN A 1 80 ? -0.662 -16.961 -31.516 1.00 44.75 80 GLN A N 1
ATOM 627 C CA . GLN A 1 80 ? 0.024 -15.750 -31.128 1.00 44.75 80 GLN A CA 1
ATOM 628 C C . GLN A 1 80 ? -0.616 -14.456 -31.629 1.00 44.75 80 GLN A C 1
ATOM 630 O O . GLN A 1 80 ? -1.372 -14.436 -32.595 1.00 44.75 80 GLN A O 1
ATOM 635 N N . GLY A 1 81 ? -0.164 -13.336 -31.052 1.00 29.42 81 GLY A N 1
ATOM 636 C CA . GLY A 1 81 ? -0.172 -12.083 -31.804 1.00 29.42 81 GLY A CA 1
ATOM 637 C C . GLY A 1 81 ? -0.225 -10.792 -31.004 1.00 29.42 81 GLY A C 1
ATOM 638 O O . GLY A 1 81 ? -1.099 -9.981 -31.264 1.00 29.42 81 GLY A O 1
ATOM 639 N N . SER A 1 82 ? 0.693 -10.580 -30.060 1.00 35.75 82 SER A N 1
ATOM 640 C CA . SER A 1 82 ? 1.420 -9.307 -29.903 1.00 35.75 82 SER A CA 1
ATOM 641 C C . SER A 1 82 ? 2.253 -9.390 -28.628 1.00 35.75 82 SER A C 1
ATOM 643 O O . SER A 1 82 ? 1.803 -9.077 -27.527 1.00 35.75 82 SER A O 1
ATOM 645 N N . VAL A 1 83 ? 3.501 -9.836 -28.776 1.00 41.41 83 VAL A N 1
ATOM 646 C CA . VAL A 1 83 ? 4.555 -9.387 -27.868 1.00 41.41 83 VAL A CA 1
ATOM 647 C C . VAL A 1 83 ? 4.657 -7.894 -28.133 1.00 41.41 83 VAL A C 1
ATOM 649 O O . VAL A 1 83 ? 5.277 -7.484 -29.112 1.00 41.41 83 VAL A O 1
ATOM 652 N N . GLN A 1 84 ? 3.963 -7.093 -27.326 1.00 37.34 84 GLN A N 1
ATOM 653 C CA . GLN A 1 84 ? 4.074 -5.649 -27.404 1.00 37.34 84 GLN A CA 1
ATOM 654 C C . GLN A 1 84 ? 5.520 -5.321 -27.056 1.00 37.34 84 GLN A C 1
ATOM 656 O O . GLN A 1 84 ? 5.980 -5.494 -25.925 1.00 37.34 84 GLN A O 1
ATOM 661 N N . THR A 1 85 ? 6.265 -4.986 -28.100 1.00 35.03 85 THR A N 1
ATOM 662 C CA . THR A 1 85 ? 7.666 -4.614 -28.077 1.00 35.03 85 THR A CA 1
ATOM 663 C C . THR A 1 85 ? 7.857 -3.631 -26.935 1.00 35.03 85 THR A C 1
ATOM 665 O O . THR A 1 85 ? 7.220 -2.582 -26.919 1.00 35.03 85 THR A O 1
ATOM 668 N N . ARG A 1 86 ? 8.698 -3.991 -25.959 1.00 45.00 86 ARG A N 1
ATOM 669 C CA . ARG A 1 86 ? 9.174 -3.088 -24.910 1.00 45.00 86 ARG A CA 1
ATOM 670 C C . ARG A 1 86 ? 9.745 -1.865 -25.617 1.00 45.00 86 ARG A C 1
ATOM 672 O O . ARG A 1 86 ? 10.850 -1.939 -26.153 1.00 45.00 86 ARG A O 1
ATOM 679 N N . GLU A 1 87 ? 8.956 -0.799 -25.697 1.00 43.19 87 GLU A N 1
ATOM 680 C CA . GLU A 1 87 ? 9.378 0.469 -26.272 1.00 43.19 87 GLU A CA 1
ATOM 681 C C . GLU A 1 87 ? 10.700 0.844 -25.603 1.00 43.19 87 GLU A C 1
ATOM 683 O O . GLU A 1 87 ? 10.843 0.787 -24.377 1.00 43.19 87 GLU A O 1
ATOM 688 N N . GLN A 1 88 ? 11.712 1.107 -26.427 1.00 45.25 88 GLN A N 1
ATOM 689 C CA . GLN A 1 88 ? 13.041 1.506 -25.987 1.00 45.25 88 GLN A CA 1
ATOM 690 C C . GLN A 1 88 ? 12.940 2.894 -25.350 1.00 45.25 88 GLN A C 1
ATOM 692 O O . GLN A 1 88 ? 13.166 3.913 -25.994 1.00 45.25 88 GLN A O 1
ATOM 697 N N . LEU A 1 89 ? 12.558 2.946 -24.077 1.00 53.09 89 LEU A N 1
ATOM 698 C CA . LEU A 1 89 ? 12.594 4.174 -23.301 1.00 53.09 89 LEU A CA 1
ATOM 699 C C . LEU A 1 89 ? 14.049 4.418 -22.896 1.00 53.09 89 LEU A C 1
ATOM 701 O O . LEU A 1 89 ? 14.534 3.884 -21.897 1.00 53.09 89 LEU A O 1
ATOM 705 N N . HIS A 1 90 ? 14.762 5.204 -23.702 1.00 60.31 90 HIS A N 1
ATOM 706 C CA . HIS A 1 90 ? 15.995 5.852 -23.268 1.00 60.31 90 HIS A CA 1
ATOM 707 C C . HIS A 1 90 ? 15.629 6.894 -22.210 1.00 60.31 90 HIS A C 1
ATOM 709 O O . HIS A 1 90 ? 15.358 8.047 -22.529 1.00 60.31 90 HIS A O 1
ATOM 715 N N . TYR A 1 91 ? 15.574 6.461 -20.952 1.00 67.94 91 TYR A N 1
ATOM 716 C CA . TYR A 1 91 ? 15.349 7.360 -19.830 1.00 67.94 91 TYR A CA 1
ATOM 717 C C . TYR A 1 91 ? 16.552 8.291 -19.659 1.00 67.94 91 TYR A C 1
ATOM 719 O O . TYR A 1 91 ? 17.681 7.843 -19.445 1.00 67.94 91 TYR A O 1
ATOM 727 N N . THR A 1 92 ? 16.301 9.592 -19.733 1.00 81.31 92 THR A N 1
ATOM 728 C CA . THR A 1 92 ? 17.252 10.633 -19.347 1.00 81.31 92 THR A CA 1
ATOM 729 C C . THR A 1 92 ? 17.207 10.863 -17.835 1.00 81.31 92 THR A C 1
ATOM 731 O O . THR A 1 92 ? 16.250 10.479 -17.161 1.00 81.31 92 THR A O 1
ATOM 734 N N . ASP A 1 93 ? 18.218 11.538 -17.279 1.00 83.50 93 ASP A N 1
ATOM 735 C CA . ASP A 1 93 ? 18.181 11.954 -15.868 1.00 83.50 93 ASP A CA 1
ATOM 736 C C . ASP A 1 93 ? 16.949 12.822 -15.560 1.00 83.50 93 ASP A C 1
ATOM 738 O O . ASP A 1 93 ? 16.326 12.665 -14.512 1.00 83.50 93 ASP A O 1
ATOM 742 N N . LYS A 1 94 ? 16.521 13.651 -16.522 1.00 87.56 94 LYS A N 1
ATOM 743 C CA . LYS A 1 94 ? 15.303 14.457 -16.405 1.00 87.56 94 LYS A CA 1
ATOM 744 C C . LYS A 1 94 ? 14.042 13.596 -16.292 1.00 87.56 94 LYS A C 1
ATOM 746 O O . LYS A 1 94 ? 13.171 13.908 -15.488 1.00 87.56 94 LYS A O 1
ATOM 751 N N . ASP A 1 95 ? 13.948 12.505 -17.052 1.00 87.06 95 ASP A N 1
ATOM 752 C CA . ASP A 1 95 ? 12.789 11.606 -16.979 1.00 87.06 95 ASP A CA 1
ATOM 753 C C . ASP A 1 95 ? 12.689 10.927 -15.604 1.00 87.06 95 ASP A C 1
ATOM 755 O O . ASP A 1 95 ? 11.590 10.710 -15.086 1.00 87.06 95 ASP A O 1
ATOM 759 N N . PHE A 1 96 ? 13.833 10.616 -14.985 1.00 87.88 96 PHE A N 1
ATOM 760 C CA . PHE A 1 96 ? 13.873 10.082 -13.626 1.00 87.88 96 PHE A CA 1
ATOM 761 C C . PHE A 1 96 ? 13.512 11.130 -12.574 1.00 87.88 96 PHE A C 1
ATOM 763 O O . PHE A 1 96 ? 12.766 10.806 -11.650 1.00 87.88 96 PHE A O 1
ATOM 770 N N . ASP A 1 97 ? 13.975 12.372 -12.717 1.00 91.31 97 ASP A N 1
ATOM 771 C CA . ASP A 1 97 ? 13.582 13.474 -11.833 1.00 91.31 97 ASP A CA 1
ATOM 772 C C . ASP A 1 97 ? 12.078 13.763 -11.932 1.00 91.31 97 ASP A C 1
ATOM 774 O O . ASP A 1 97 ? 11.396 13.888 -10.911 1.00 91.31 97 ASP A O 1
ATOM 778 N N . ASP A 1 98 ? 11.525 13.779 -13.146 1.00 94.00 98 ASP A N 1
ATOM 779 C CA . ASP A 1 98 ? 10.089 13.946 -13.379 1.00 94.00 98 ASP A CA 1
ATOM 780 C C . ASP A 1 98 ? 9.287 12.792 -12.761 1.00 94.00 98 ASP A C 1
ATOM 782 O O . ASP A 1 98 ? 8.247 13.019 -12.134 1.00 94.00 98 ASP A O 1
ATOM 786 N N . LEU A 1 99 ? 9.767 11.548 -12.879 1.00 91.62 99 LEU A N 1
ATOM 787 C CA . LEU A 1 99 ? 9.136 10.401 -12.228 1.00 91.62 99 LEU A CA 1
ATOM 788 C C . LEU A 1 99 ? 9.226 10.498 -10.701 1.00 91.62 99 LEU A C 1
ATOM 790 O O . LEU A 1 99 ? 8.220 10.267 -10.031 1.00 91.62 99 LEU A O 1
ATOM 794 N N . LYS A 1 100 ? 10.384 10.875 -10.146 1.00 93.88 100 LYS A N 1
ATOM 795 C CA . LYS A 1 100 ? 10.573 11.082 -8.702 1.00 93.88 100 LYS A CA 1
ATOM 796 C C . LYS A 1 100 ? 9.560 12.096 -8.183 1.00 93.88 100 LYS A C 1
ATOM 798 O O . LYS A 1 100 ? 8.832 11.816 -7.232 1.00 93.88 100 LYS A O 1
ATOM 803 N N . ASN A 1 101 ? 9.463 13.239 -8.856 1.00 94.88 101 ASN A N 1
ATOM 804 C CA . ASN A 1 101 ? 8.534 14.300 -8.497 1.00 94.88 101 ASN A CA 1
ATOM 805 C C . ASN A 1 101 ? 7.086 13.807 -8.500 1.00 94.88 101 ASN A C 1
ATOM 807 O O . ASN A 1 101 ? 6.362 14.135 -7.570 1.00 94.88 101 ASN A O 1
ATOM 811 N N . LYS A 1 102 ? 6.679 12.980 -9.473 1.00 93.94 102 LYS A N 1
ATOM 812 C CA . LYS A 1 102 ? 5.326 12.395 -9.531 1.00 93.94 102 LYS A CA 1
ATOM 813 C C . LYS A 1 102 ? 5.074 11.351 -8.440 1.00 93.94 102 LYS A C 1
ATOM 815 O O . LYS A 1 102 ? 4.026 11.386 -7.803 1.00 93.94 102 LYS A O 1
ATOM 820 N N . VAL A 1 103 ? 6.016 10.435 -8.205 1.00 92.62 103 VAL A N 1
ATOM 821 C CA . VAL A 1 103 ? 5.884 9.369 -7.193 1.00 92.62 103 VAL A CA 1
ATOM 822 C C . VAL A 1 103 ? 5.707 9.969 -5.799 1.00 92.62 103 VAL A C 1
ATOM 824 O O . VAL A 1 103 ? 4.800 9.564 -5.071 1.00 92.62 103 VAL A O 1
ATOM 827 N N . PHE A 1 104 ? 6.519 10.971 -5.457 1.00 93.88 104 PHE A N 1
ATOM 828 C CA . PHE A 1 104 ? 6.518 11.615 -4.141 1.00 93.88 104 PHE A CA 1
ATOM 829 C C . PHE A 1 104 ? 5.628 12.870 -4.061 1.00 93.88 104 PHE A C 1
ATOM 831 O O . PHE A 1 104 ? 5.638 13.564 -3.041 1.00 93.88 104 PHE A O 1
ATOM 838 N N . ALA A 1 105 ? 4.839 13.167 -5.100 1.00 93.62 105 ALA A N 1
ATOM 839 C CA . ALA A 1 105 ? 3.941 14.317 -5.116 1.00 93.62 105 ALA A CA 1
ATOM 840 C C . ALA A 1 105 ? 2.825 14.159 -4.074 1.00 93.62 105 ALA A C 1
ATOM 842 O O . ALA A 1 105 ? 2.190 13.111 -3.991 1.00 93.62 105 ALA A O 1
ATOM 843 N N . LYS A 1 106 ? 2.521 15.209 -3.303 1.00 91.19 106 LYS A N 1
ATOM 844 C CA . LYS A 1 106 ? 1.468 15.155 -2.265 1.00 91.19 106 LYS A CA 1
ATOM 845 C C . LYS A 1 106 ? 0.062 14.887 -2.828 1.00 91.19 106 LYS A C 1
ATOM 847 O O . LYS A 1 106 ? -0.801 14.357 -2.128 1.00 91.19 106 LYS A O 1
ATOM 852 N N . ASP A 1 107 ? -0.183 15.284 -4.071 1.00 89.94 107 ASP A N 1
ATOM 853 C CA . ASP A 1 107 ? -1.433 15.082 -4.807 1.00 89.94 107 ASP A CA 1
ATOM 854 C C . ASP A 1 107 ? -1.522 13.703 -5.484 1.00 89.94 107 ASP A C 1
ATOM 856 O O . ASP A 1 107 ? -2.617 13.278 -5.856 1.00 89.94 107 ASP A O 1
ATOM 860 N N . ASN A 1 108 ? -0.417 12.953 -5.556 1.00 92.12 108 ASN A N 1
ATOM 861 C CA . ASN A 1 108 ? -0.439 11.533 -5.889 1.00 92.12 108 ASN A CA 1
ATOM 862 C C . ASN A 1 108 ? -0.965 10.748 -4.680 1.00 92.12 108 ASN A C 1
ATOM 864 O O . ASN A 1 108 ? -0.183 10.319 -3.843 1.00 92.12 108 ASN A O 1
ATOM 868 N N . ASN A 1 109 ? -2.286 10.624 -4.546 1.00 89.69 109 ASN A N 1
ATOM 869 C CA . ASN A 1 109 ? -2.966 9.970 -3.411 1.00 89.69 109 ASN A CA 1
ATOM 870 C C . ASN A 1 109 ? -4.184 9.128 -3.837 1.00 89.69 109 ASN A C 1
ATOM 872 O O . ASN A 1 109 ? -4.941 8.625 -3.003 1.00 89.69 109 ASN A O 1
ATOM 876 N N . LYS A 1 110 ? -4.402 8.990 -5.146 1.00 89.88 110 LYS A N 1
ATOM 877 C CA . LYS A 1 110 ? -5.526 8.240 -5.700 1.00 89.88 110 LYS A CA 1
ATOM 878 C C . LYS A 1 110 ? -5.105 6.794 -5.907 1.00 89.88 110 LYS A C 1
ATOM 880 O O . LYS A 1 110 ? -4.358 6.490 -6.827 1.00 89.88 110 LYS A O 1
ATOM 885 N N . VAL A 1 111 ? -5.598 5.920 -5.039 1.00 88.06 111 VAL A N 1
ATOM 886 C CA . VAL A 1 111 ? -5.438 4.470 -5.161 1.00 88.06 111 VAL A CA 1
ATOM 887 C C . VAL A 1 111 ? -6.658 3.764 -4.581 1.00 88.06 111 VAL A C 1
ATOM 889 O O . VAL A 1 111 ? -7.265 4.248 -3.613 1.00 88.06 111 VAL A O 1
ATOM 892 N N . ASP A 1 112 ? -7.000 2.632 -5.180 1.00 85.19 112 ASP A N 1
ATOM 893 C CA . ASP A 1 112 ? -8.095 1.757 -4.781 1.00 85.19 112 ASP A CA 1
ATOM 894 C C . ASP A 1 112 ? -7.591 0.318 -4.583 1.00 85.19 112 ASP A C 1
ATOM 896 O O . ASP A 1 112 ? -6.520 -0.045 -5.075 1.00 85.19 112 ASP A O 1
ATOM 900 N N . VAL A 1 113 ? -8.360 -0.506 -3.868 1.00 83.38 113 VAL A N 1
ATOM 901 C CA . VAL A 1 113 ? -8.051 -1.927 -3.645 1.00 83.38 113 VAL A CA 1
ATOM 902 C C . VAL A 1 113 ? -7.942 -2.714 -4.952 1.00 83.38 113 VAL A C 1
ATOM 904 O O . VAL A 1 113 ? -7.190 -3.681 -5.013 1.00 83.38 113 VAL A O 1
ATOM 907 N N . LEU A 1 114 ? -8.634 -2.279 -6.010 1.00 87.44 114 LEU A N 1
ATOM 908 C CA . LEU A 1 114 ? -8.592 -2.903 -7.336 1.00 87.44 114 LEU A CA 1
ATOM 909 C C . LEU A 1 114 ? -7.239 -2.755 -8.051 1.00 87.44 114 LEU A C 1
ATOM 911 O O . LEU A 1 114 ? -6.954 -3.520 -8.968 1.00 87.44 114 LEU A O 1
ATOM 915 N N . GLU A 1 115 ? -6.385 -1.815 -7.633 1.00 88.06 115 GLU A N 1
ATOM 916 C CA . GLU A 1 115 ? -5.031 -1.657 -8.193 1.00 88.06 115 GLU A CA 1
ATOM 917 C C . GLU A 1 115 ? -4.038 -2.712 -7.652 1.00 88.06 115 GLU A C 1
ATOM 919 O O . GLU A 1 115 ? -2.888 -2.781 -8.100 1.00 88.06 115 GLU A O 1
ATOM 924 N N . PHE A 1 116 ? -4.465 -3.538 -6.691 1.00 90.75 116 PHE A N 1
ATOM 925 C CA . PHE A 1 116 ? -3.687 -4.634 -6.116 1.00 90.75 116 PHE A CA 1
ATOM 926 C C . PHE A 1 116 ? -4.299 -5.983 -6.520 1.00 90.75 116 PHE A C 1
ATOM 928 O O . PHE A 1 116 ? -5.394 -6.326 -6.058 1.00 90.75 116 PHE A O 1
ATOM 935 N N . PRO A 1 117 ? -3.620 -6.769 -7.377 1.00 90.06 117 PRO A N 1
ATOM 936 C CA . PRO A 1 117 ? -4.133 -8.056 -7.838 1.00 90.06 117 PRO A CA 1
ATOM 937 C C . PRO A 1 117 ? -4.500 -8.988 -6.676 1.00 90.06 117 PRO A C 1
ATOM 939 O O . PRO A 1 117 ? -3.701 -9.209 -5.770 1.00 90.06 117 PRO A O 1
ATOM 942 N N . GLY A 1 118 ? -5.723 -9.525 -6.699 1.00 90.12 118 GLY A N 1
ATOM 943 C CA . GLY A 1 118 ? -6.224 -10.471 -5.692 1.00 90.12 118 GLY A CA 1
ATOM 944 C C . GLY A 1 118 ? -6.589 -9.864 -4.331 1.00 90.12 118 GLY A C 1
ATOM 945 O O . GLY A 1 118 ? -7.196 -10.553 -3.514 1.00 90.12 118 GLY A O 1
ATOM 946 N N . LEU A 1 119 ? -6.300 -8.580 -4.077 1.00 90.56 119 LEU A N 1
ATOM 947 C CA . LEU A 1 119 ? -6.545 -7.969 -2.766 1.00 90.56 119 LEU A CA 1
ATOM 948 C C . LEU A 1 119 ? -8.037 -7.918 -2.419 1.00 90.56 119 LEU A C 1
ATOM 950 O O . LEU A 1 119 ? -8.411 -8.231 -1.293 1.00 90.56 119 LEU A O 1
ATOM 954 N N . LYS A 1 120 ? -8.894 -7.552 -3.379 1.00 90.06 120 LYS A N 1
ATOM 955 C CA . LYS A 1 120 ? -10.348 -7.497 -3.164 1.00 90.06 120 LYS A CA 1
ATOM 956 C C . LYS A 1 120 ? -10.908 -8.856 -2.729 1.00 90.06 120 LYS A C 1
ATOM 958 O O . LYS A 1 120 ? -11.566 -8.937 -1.698 1.00 90.06 120 LYS A O 1
ATOM 963 N N . GLU A 1 121 ? -10.590 -9.908 -3.479 1.00 91.88 121 GLU A N 1
ATOM 964 C CA . GLU A 1 121 ? -11.022 -11.276 -3.175 1.00 91.88 121 GLU A CA 1
ATOM 965 C C . GLU A 1 121 ? -10.470 -11.746 -1.821 1.00 91.88 121 GLU A C 1
ATOM 967 O O . GLU A 1 121 ? -11.191 -12.330 -1.014 1.00 91.88 121 GLU A O 1
ATOM 972 N N . ALA A 1 122 ? -9.206 -11.438 -1.521 1.00 89.56 122 ALA A N 1
ATOM 973 C CA . ALA A 1 122 ? -8.607 -11.790 -0.241 1.00 89.56 122 ALA A CA 1
ATOM 974 C C . ALA A 1 122 ? -9.302 -11.105 0.947 1.00 89.56 122 ALA A C 1
ATOM 976 O O . ALA A 1 122 ? -9.512 -11.742 1.977 1.00 89.56 122 ALA A O 1
ATOM 977 N N . ILE A 1 123 ? -9.686 -9.832 0.808 1.00 85.38 123 ILE A N 1
ATOM 978 C CA . ILE A 1 123 ? -10.446 -9.094 1.829 1.00 85.38 123 ILE A CA 1
ATOM 979 C C . ILE A 1 123 ? -11.835 -9.716 2.025 1.00 85.38 123 ILE A C 1
ATOM 981 O O . ILE A 1 123 ? -12.264 -9.911 3.164 1.00 85.38 123 ILE A O 1
ATOM 985 N N . GLU A 1 124 ? -12.527 -10.048 0.933 1.00 87.06 124 GLU A N 1
ATOM 986 C CA . GLU A 1 124 ? -13.843 -10.697 0.968 1.00 87.06 124 GLU A CA 1
ATOM 987 C C . GLU A 1 124 ? -13.765 -12.059 1.680 1.00 87.06 124 GLU A C 1
ATOM 989 O O . GLU A 1 124 ? -14.557 -12.342 2.584 1.00 87.06 124 GLU A O 1
ATOM 994 N N . ASN A 1 125 ? -12.740 -12.856 1.368 1.00 86.56 125 ASN A N 1
ATOM 995 C CA . ASN A 1 125 ? -12.482 -14.150 2.001 1.00 86.56 125 ASN A CA 1
ATOM 996 C C . ASN A 1 125 ? -12.095 -14.031 3.482 1.00 86.56 125 ASN A C 1
ATOM 998 O O . ASN A 1 125 ? -12.464 -14.891 4.283 1.00 86.56 125 ASN A O 1
ATOM 1002 N N . ALA A 1 126 ? -11.404 -12.957 3.871 1.00 80.25 126 ALA A N 1
ATOM 1003 C CA . ALA A 1 126 ? -11.001 -12.710 5.255 1.00 80.25 126 ALA A CA 1
ATOM 1004 C C . ALA A 1 126 ? -12.158 -12.243 6.165 1.00 80.25 126 ALA A C 1
ATOM 1006 O O . ALA A 1 126 ? -11.976 -12.127 7.381 1.00 80.25 126 ALA A O 1
ATOM 1007 N N . ARG A 1 127 ? -13.357 -11.992 5.606 1.00 81.38 127 ARG A N 1
ATOM 1008 C CA . ARG A 1 127 ? -14.599 -11.656 6.338 1.00 81.38 127 ARG A CA 1
ATOM 1009 C C . ARG A 1 127 ? -14.423 -10.523 7.358 1.00 81.38 127 ARG A C 1
ATOM 1011 O O . ARG A 1 127 ? -14.887 -10.615 8.492 1.00 81.38 127 ARG A O 1
ATOM 1018 N N . GLY A 1 128 ? -13.735 -9.455 6.954 1.00 75.00 128 GLY A N 1
ATOM 1019 C CA . GLY A 1 128 ? -13.481 -8.281 7.800 1.00 75.00 128 GLY A CA 1
ATOM 1020 C C . GLY A 1 128 ? -12.212 -8.356 8.657 1.00 75.00 128 GLY A C 1
ATOM 1021 O O . GLY A 1 128 ? -11.957 -7.429 9.420 1.00 75.00 128 GLY A O 1
ATOM 1022 N N . ASN A 1 129 ? -11.406 -9.413 8.519 1.00 85.50 129 ASN A N 1
ATOM 1023 C CA . ASN A 1 129 ? -10.063 -9.498 9.098 1.00 85.50 129 ASN A CA 1
ATOM 1024 C C . ASN A 1 129 ? -8.984 -9.145 8.068 1.00 85.50 129 ASN A C 1
ATOM 1026 O O . ASN A 1 129 ? -9.251 -9.031 6.871 1.00 85.50 129 ASN A O 1
ATOM 1030 N N . VAL A 1 130 ? -7.749 -8.956 8.539 1.00 87.81 130 VAL A N 1
ATOM 1031 C CA . VAL A 1 130 ? -6.591 -8.848 7.643 1.00 87.81 130 VAL A CA 1
ATOM 1032 C C . VAL A 1 130 ? -6.376 -10.216 6.987 1.00 87.81 130 VAL A C 1
ATOM 1034 O O . VAL A 1 130 ? -6.307 -11.200 7.721 1.00 87.81 130 VAL A O 1
ATOM 1037 N N . PRO A 1 131 ? -6.250 -10.307 5.650 1.00 93.12 131 PRO A N 1
ATOM 1038 C CA . PRO A 1 131 ? -5.917 -11.565 4.990 1.00 93.12 131 PRO A CA 1
ATOM 1039 C C . PRO A 1 131 ? -4.621 -12.179 5.535 1.00 93.12 131 PRO A C 1
ATOM 1041 O O . PRO A 1 131 ? -3.648 -11.455 5.754 1.00 93.12 131 PRO A O 1
ATOM 1044 N N . ASP A 1 132 ? -4.582 -13.506 5.691 1.00 94.19 132 ASP A N 1
ATOM 1045 C CA . ASP A 1 132 ? -3.487 -14.22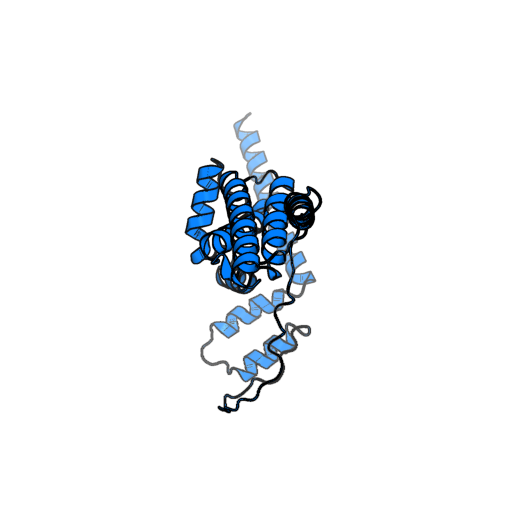8 6.362 1.00 94.19 132 ASP A CA 1
ATOM 1046 C C . ASP A 1 132 ? -2.093 -13.858 5.832 1.00 94.19 132 ASP A C 1
ATOM 1048 O O . ASP A 1 132 ? -1.162 -13.640 6.608 1.00 94.19 132 ASP A O 1
ATOM 1052 N N . TYR A 1 133 ? -1.945 -13.714 4.511 1.00 94.44 133 TYR A N 1
ATOM 1053 C CA . TYR A 1 133 ? -0.659 -13.370 3.892 1.00 94.44 133 TYR A CA 1
ATOM 1054 C C . TYR A 1 133 ? -0.183 -11.943 4.221 1.00 94.44 133 TYR A C 1
ATOM 1056 O O . TYR A 1 133 ? 1.016 -11.682 4.231 1.00 94.44 133 TYR A O 1
ATOM 1064 N N . LEU A 1 134 ? -1.100 -11.024 4.545 1.00 95.56 134 LEU A N 1
ATOM 1065 C CA . LEU A 1 134 ? -0.788 -9.645 4.939 1.00 95.56 134 LEU A CA 1
ATOM 1066 C C . LEU A 1 134 ? -0.640 -9.477 6.453 1.00 95.56 134 LEU A C 1
ATOM 1068 O O . LEU A 1 134 ? -0.099 -8.468 6.911 1.00 95.56 134 LEU A O 1
ATOM 1072 N N . GLN A 1 135 ? -1.092 -10.445 7.250 1.00 94.38 135 GLN A N 1
ATOM 1073 C CA . GLN A 1 135 ? -1.090 -10.364 8.710 1.00 94.38 135 GLN A CA 1
ATOM 1074 C C . GLN A 1 135 ? 0.305 -10.119 9.326 1.00 94.38 135 GLN A C 1
ATOM 1076 O O . GLN A 1 135 ? 0.403 -9.306 10.259 1.00 94.38 135 GLN A O 1
ATOM 1081 N N . PRO A 1 136 ? 1.409 -10.714 8.817 1.00 94.44 136 PRO A N 1
ATOM 1082 C CA . PRO A 1 136 ? 2.755 -10.404 9.303 1.00 94.44 136 PRO A CA 1
ATOM 1083 C C . PRO A 1 136 ? 3.142 -8.934 9.091 1.00 94.44 136 PRO A C 1
ATOM 1085 O O . PRO A 1 136 ? 3.741 -8.312 9.976 1.00 94.44 136 PRO A O 1
ATOM 1088 N N . ILE A 1 137 ? 2.760 -8.364 7.944 1.00 95.81 137 ILE A N 1
ATOM 1089 C CA . ILE A 1 137 ? 3.033 -6.969 7.581 1.00 95.81 137 ILE A CA 1
ATOM 1090 C C . ILE A 1 137 ? 2.170 -6.029 8.424 1.00 95.81 137 ILE A C 1
ATOM 1092 O O . ILE A 1 137 ? 2.703 -5.091 9.016 1.00 95.81 137 ILE A O 1
ATOM 1096 N N . ALA A 1 138 ? 0.874 -6.314 8.571 1.00 94.25 138 ALA A N 1
ATOM 1097 C CA . ALA A 1 138 ? -0.026 -5.537 9.424 1.00 94.25 138 ALA A CA 1
ATOM 1098 C C . ALA A 1 138 ? 0.499 -5.451 10.865 1.00 94.25 138 ALA A C 1
ATOM 1100 O O . ALA A 1 138 ? 0.585 -4.363 11.436 1.00 94.25 138 ALA A O 1
ATOM 1101 N N . SER A 1 139 ? 0.965 -6.580 11.407 1.00 92.19 139 SER A N 1
ATOM 1102 C CA . SER A 1 139 ? 1.569 -6.647 12.741 1.00 92.19 139 SER A CA 1
ATOM 1103 C C . SER A 1 139 ? 2.858 -5.818 12.847 1.00 92.19 139 SER A C 1
ATOM 1105 O O . SER A 1 139 ? 3.132 -5.213 13.883 1.00 92.19 139 SER A O 1
ATOM 1107 N N . LYS A 1 140 ? 3.684 -5.792 11.792 1.00 93.56 140 LYS A N 1
ATOM 1108 C CA . LYS A 1 140 ? 4.905 -4.968 11.725 1.00 93.56 140 LYS A CA 1
ATOM 1109 C C . LYS A 1 140 ? 4.560 -3.480 11.707 1.00 93.56 140 LYS A C 1
ATOM 1111 O O . LYS A 1 140 ? 5.164 -2.727 12.46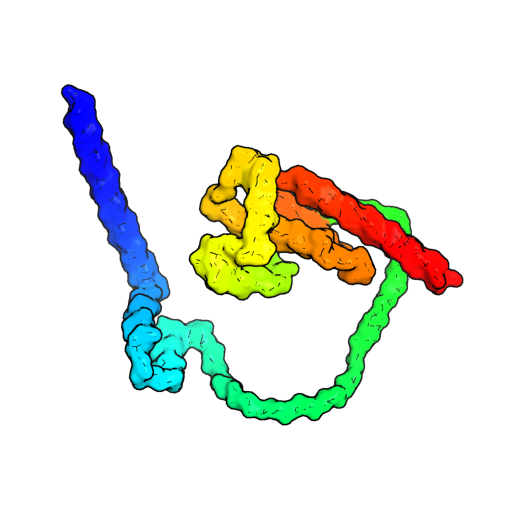1 1.00 93.56 140 LYS A O 1
ATOM 1116 N N . ILE A 1 141 ? 3.550 -3.083 10.935 1.00 92.94 141 ILE A N 1
ATOM 1117 C CA . ILE A 1 141 ? 3.067 -1.698 10.881 1.00 92.94 141 ILE A CA 1
ATOM 1118 C C . ILE A 1 141 ? 2.609 -1.217 12.260 1.00 92.94 141 ILE A C 1
ATOM 1120 O O . ILE A 1 141 ? 2.998 -0.134 12.684 1.00 92.94 141 ILE A O 1
ATOM 1124 N N . GLU A 1 142 ? 1.804 -2.000 12.976 1.00 92.69 142 GLU A N 1
ATOM 1125 C CA . GLU A 1 142 ? 1.301 -1.595 14.298 1.00 92.69 142 GLU A CA 1
ATOM 1126 C C . GLU A 1 142 ? 2.424 -1.441 15.322 1.00 92.69 142 GLU A C 1
ATOM 1128 O O . GLU A 1 142 ? 2.421 -0.483 16.097 1.00 92.69 142 GLU A O 1
ATOM 1133 N N . ARG A 1 143 ? 3.430 -2.324 15.281 1.00 90.62 143 ARG A N 1
ATOM 1134 C CA . ARG A 1 143 ? 4.643 -2.180 16.099 1.00 90.62 143 ARG A CA 1
ATOM 1135 C C . ARG A 1 143 ? 5.423 -0.918 15.744 1.00 90.62 143 ARG A C 1
ATOM 1137 O O . ARG A 1 143 ? 5.800 -0.182 16.650 1.00 90.62 143 ARG A O 1
ATOM 1144 N N . ASP A 1 144 ? 5.625 -0.651 14.456 1.00 89.00 144 ASP A N 1
ATOM 1145 C CA . ASP A 1 144 ? 6.348 0.533 13.975 1.00 89.00 144 ASP A CA 1
ATOM 1146 C C . ASP A 1 144 ? 5.620 1.835 14.347 1.00 89.00 144 ASP A C 1
ATOM 1148 O O . ASP A 1 144 ? 6.257 2.849 14.638 1.00 89.00 144 ASP A O 1
ATOM 1152 N N . ARG A 1 145 ? 4.283 1.809 14.357 1.00 89.88 145 ARG A N 1
ATOM 1153 C CA . ARG A 1 145 ? 3.437 2.944 14.753 1.00 89.88 145 ARG A CA 1
ATOM 1154 C C . ARG A 1 145 ? 3.276 3.076 16.268 1.00 89.88 145 ARG A C 1
ATOM 1156 O O . ARG A 1 145 ? 2.920 4.152 16.737 1.00 89.88 145 ARG A O 1
ATOM 1163 N N . GLY A 1 146 ? 3.508 2.007 17.028 1.00 87.81 146 GLY A N 1
ATOM 1164 C CA . GLY A 1 146 ? 3.317 1.967 18.480 1.00 87.81 146 GLY A CA 1
ATOM 1165 C C . GLY A 1 146 ? 1.851 1.998 18.927 1.00 87.81 146 GLY A C 1
ATOM 1166 O O . GLY A 1 146 ? 1.582 2.181 20.112 1.00 87.81 146 GLY A O 1
ATOM 1167 N N . THR A 1 147 ? 0.904 1.834 18.002 1.00 87.50 147 THR A N 1
ATOM 1168 C CA . THR A 1 147 ? -0.535 1.814 18.286 1.00 87.50 147 THR A CA 1
ATOM 1169 C C . THR A 1 147 ? -1.251 0.863 17.326 1.00 87.50 147 THR A C 1
ATOM 1171 O O . THR A 1 147 ? -0.900 0.835 16.140 1.00 87.50 147 THR A O 1
ATOM 1174 N N . PRO A 1 148 ? -2.270 0.118 17.797 1.00 84.81 148 PRO A N 1
ATOM 1175 C CA . PRO A 1 148 ? -3.132 -0.669 16.923 1.00 84.81 148 PRO A CA 1
ATOM 1176 C C . PRO A 1 148 ? -3.828 0.203 15.876 1.00 84.81 148 PRO A C 1
ATOM 1178 O O . PRO A 1 148 ? -4.031 1.408 16.079 1.00 84.81 148 PRO A O 1
ATOM 1181 N N . THR A 1 149 ? -4.211 -0.407 14.761 1.00 79.75 149 THR A N 1
ATOM 1182 C CA . THR A 1 149 ? -5.018 0.268 13.743 1.00 79.75 149 THR A CA 1
ATOM 1183 C C . THR A 1 149 ? -6.488 0.284 14.161 1.00 79.75 149 THR A C 1
ATOM 1185 O O . THR A 1 149 ? -7.068 -0.756 14.462 1.00 79.75 149 THR A O 1
ATOM 1188 N N . GLY A 1 150 ? -7.095 1.473 14.184 1.00 74.69 150 GLY A N 1
ATOM 1189 C CA . GLY A 1 150 ? -8.532 1.636 14.408 1.00 74.69 150 GLY A CA 1
ATOM 1190 C C . GLY A 1 150 ? -9.362 1.153 13.216 1.00 74.69 150 GLY A C 1
ATOM 1191 O O . GLY A 1 150 ? -8.880 1.110 12.083 1.00 74.69 150 GLY A O 1
ATOM 1192 N N . PHE A 1 151 ? -10.628 0.813 13.459 1.00 75.06 151 PHE A N 1
ATOM 1193 C CA . PHE A 1 151 ? -11.545 0.307 12.430 1.00 75.06 151 PHE A CA 1
ATOM 1194 C C . PHE A 1 151 ? -11.678 1.273 11.238 1.00 75.06 151 PHE A C 1
ATOM 1196 O O . PHE A 1 151 ? -11.694 0.858 10.082 1.00 75.06 151 PHE A O 1
ATOM 1203 N N . GLU A 1 152 ? -11.694 2.575 11.507 1.00 79.06 152 GLU A N 1
ATOM 1204 C CA . GLU A 1 152 ? -11.778 3.646 10.514 1.00 79.06 152 GLU A CA 1
ATOM 1205 C C . GLU A 1 152 ? -10.555 3.737 9.585 1.00 79.06 152 GLU A C 1
ATOM 1207 O O . GLU A 1 152 ? -10.666 4.251 8.472 1.00 79.06 152 GLU A O 1
ATOM 1212 N N . LEU A 1 153 ? -9.405 3.196 10.001 1.00 83.94 153 LEU A N 1
ATOM 1213 C CA . LEU A 1 153 ? -8.162 3.167 9.220 1.00 83.94 153 LEU A CA 1
ATOM 1214 C C . LEU A 1 153 ? -7.859 1.780 8.643 1.00 83.94 153 LEU A C 1
ATOM 1216 O O . LEU A 1 153 ? -6.829 1.599 7.993 1.00 83.94 153 LEU A O 1
ATOM 1220 N N . PHE A 1 154 ? -8.752 0.807 8.827 1.00 82.75 154 PHE A N 1
ATOM 1221 C CA . PHE A 1 154 ? -8.530 -0.578 8.422 1.00 82.75 154 PHE A CA 1
ATOM 1222 C C . PHE A 1 154 ? -8.261 -0.719 6.916 1.00 82.75 154 PHE A C 1
ATOM 1224 O O . PHE A 1 154 ? -7.275 -1.325 6.501 1.00 82.75 154 PHE A O 1
ATOM 1231 N N . ASN A 1 155 ? -9.067 -0.052 6.084 1.00 84.56 155 ASN A N 1
ATOM 1232 C CA . ASN A 1 155 ? -8.868 -0.047 4.631 1.00 84.56 155 ASN A CA 1
ATOM 1233 C C . ASN A 1 155 ? -7.537 0.606 4.224 1.00 84.56 155 ASN A C 1
ATOM 1235 O O . ASN A 1 155 ? -6.911 0.187 3.252 1.00 84.56 155 ASN A O 1
ATOM 1239 N N . ILE A 1 156 ? -7.077 1.615 4.971 1.00 89.44 156 ILE A N 1
ATOM 1240 C CA . ILE A 1 156 ? -5.775 2.249 4.735 1.00 89.44 156 ILE A CA 1
ATOM 1241 C C . ILE A 1 156 ? -4.643 1.284 5.094 1.00 89.44 156 ILE A C 1
ATOM 1243 O O . ILE A 1 156 ? -3.710 1.129 4.307 1.00 89.44 156 ILE A O 1
ATOM 1247 N N . GLN A 1 157 ? -4.739 0.588 6.229 1.00 93.25 157 GLN A N 1
ATOM 1248 C CA . GLN A 1 157 ? -3.759 -0.426 6.620 1.00 93.25 157 GLN A CA 1
ATOM 1249 C C . GLN A 1 157 ? -3.673 -1.548 5.586 1.00 93.25 157 GLN A C 1
ATOM 1251 O O . GLN A 1 157 ? -2.561 -1.929 5.232 1.00 93.25 157 GLN A O 1
ATOM 1256 N N . LEU A 1 158 ? -4.799 -2.034 5.054 1.00 92.94 158 LEU A N 1
ATOM 1257 C CA . LEU A 1 158 ? -4.813 -3.072 4.017 1.00 92.94 158 LEU A CA 1
ATOM 1258 C C . LEU A 1 158 ? -4.081 -2.635 2.743 1.00 92.94 158 LEU A C 1
ATOM 1260 O O . LEU A 1 158 ? -3.251 -3.386 2.232 1.00 92.94 158 LEU A O 1
ATOM 1264 N N . LEU A 1 159 ? -4.325 -1.408 2.272 1.00 94.44 159 LEU A N 1
ATOM 1265 C CA . LEU A 1 159 ? -3.611 -0.852 1.118 1.00 94.44 159 LEU A CA 1
ATOM 1266 C C . LEU A 1 159 ? -2.105 -0.743 1.389 1.00 94.44 159 LEU A C 1
ATOM 1268 O O . LEU A 1 159 ? -1.297 -1.147 0.556 1.00 94.44 159 LEU A O 1
ATOM 1272 N N . VAL A 1 160 ? -1.714 -0.240 2.564 1.00 97.19 160 VAL A N 1
ATOM 1273 C CA . VAL A 1 160 ? -0.295 -0.131 2.940 1.00 97.19 160 VAL A CA 1
ATOM 1274 C C . VAL A 1 160 ? 0.352 -1.514 3.057 1.00 97.19 160 VAL A C 1
ATOM 1276 O O . VAL A 1 160 ? 1.476 -1.686 2.593 1.00 97.19 160 VAL A O 1
ATOM 1279 N N . CYS A 1 161 ? -0.346 -2.512 3.608 1.00 97.19 161 CYS A N 1
ATOM 1280 C CA . CYS A 1 161 ? 0.150 -3.886 3.670 1.00 97.19 161 CYS A CA 1
ATOM 1281 C C . CYS A 1 161 ? 0.377 -4.461 2.272 1.00 97.19 161 CYS A C 1
ATOM 1283 O O . CYS A 1 161 ? 1.442 -5.013 2.017 1.00 97.19 161 CYS A O 1
ATOM 1285 N N . ALA A 1 162 ? -0.587 -4.296 1.363 1.00 96.88 162 ALA A N 1
ATOM 1286 C CA . ALA A 1 162 ? -0.470 -4.770 -0.011 1.00 96.88 162 ALA A CA 1
ATOM 1287 C C . ALA A 1 162 ? 0.689 -4.092 -0.760 1.00 96.88 162 ALA A C 1
ATOM 1289 O O . ALA A 1 162 ? 1.453 -4.767 -1.446 1.00 96.88 162 ALA A O 1
ATOM 1290 N N . ALA A 1 163 ? 0.875 -2.781 -0.576 1.00 98.06 163 ALA A N 1
ATOM 1291 C CA . ALA A 1 163 ? 2.000 -2.057 -1.162 1.00 98.06 163 ALA A CA 1
ATOM 1292 C C . ALA A 1 163 ? 3.351 -2.544 -0.621 1.00 98.06 163 ALA A C 1
ATOM 1294 O O . ALA A 1 163 ? 4.258 -2.783 -1.410 1.00 98.06 163 ALA A O 1
ATOM 1295 N N . ILE A 1 164 ? 3.487 -2.733 0.696 1.00 97.81 164 ILE A N 1
ATOM 1296 C CA . ILE A 1 164 ? 4.718 -3.281 1.290 1.00 97.81 164 ILE A CA 1
ATOM 1297 C C . ILE A 1 164 ? 4.969 -4.704 0.787 1.00 97.81 164 ILE A C 1
ATOM 1299 O O . ILE A 1 164 ? 6.100 -5.008 0.427 1.00 97.81 164 ILE A O 1
ATOM 1303 N N . ASN A 1 165 ? 3.933 -5.546 0.707 1.00 96.56 165 ASN A N 1
ATOM 1304 C CA . ASN A 1 165 ? 4.063 -6.910 0.199 1.00 96.56 165 ASN A CA 1
ATOM 1305 C C . ASN A 1 165 ? 4.617 -6.915 -1.230 1.00 96.56 165 ASN A C 1
ATOM 1307 O O . ASN A 1 165 ? 5.596 -7.592 -1.514 1.00 96.56 165 ASN A O 1
ATOM 1311 N N . GLU A 1 166 ? 4.037 -6.118 -2.132 1.00 96.81 166 GLU A N 1
ATOM 1312 C CA . GLU A 1 166 ? 4.561 -5.996 -3.495 1.00 96.81 166 GLU A CA 1
ATOM 1313 C C . GLU A 1 166 ? 5.982 -5.414 -3.532 1.00 96.81 166 GLU A C 1
ATOM 1315 O O . GLU A 1 166 ? 6.787 -5.863 -4.339 1.00 96.81 166 GLU A O 1
ATOM 1320 N N . MET A 1 167 ? 6.322 -4.439 -2.681 1.00 96.38 167 MET A N 1
ATOM 1321 C CA . MET A 1 167 ? 7.687 -3.896 -2.618 1.00 96.38 167 MET A CA 1
ATOM 1322 C C . MET A 1 167 ? 8.719 -4.933 -2.153 1.00 96.38 167 MET A C 1
ATOM 1324 O O . MET A 1 167 ? 9.871 -4.860 -2.579 1.00 96.38 167 MET A O 1
ATOM 1328 N N . GLU A 1 168 ? 8.336 -5.840 -1.250 1.00 93.81 168 GLU A N 1
ATOM 1329 C CA . GLU A 1 168 ? 9.201 -6.908 -0.735 1.00 93.81 168 GLU A CA 1
ATOM 1330 C C . GLU A 1 168 ? 9.304 -8.087 -1.733 1.00 93.81 168 GLU A C 1
ATOM 1332 O O . GLU A 1 168 ? 10.386 -8.661 -1.869 1.00 93.81 168 GLU A O 1
ATOM 1337 N N . ASP A 1 169 ? 8.236 -8.390 -2.483 1.00 93.69 169 ASP A N 1
ATOM 1338 C CA . ASP A 1 169 ? 8.160 -9.559 -3.380 1.00 93.69 169 ASP A CA 1
ATOM 1339 C C . ASP A 1 169 ? 8.527 -9.275 -4.849 1.00 93.69 169 ASP A C 1
ATOM 1341 O O . ASP A 1 169 ? 8.942 -10.181 -5.584 1.00 93.69 169 ASP A O 1
ATOM 1345 N N . LEU A 1 170 ? 8.337 -8.045 -5.337 1.00 90.88 170 LEU A N 1
ATOM 1346 C CA . LEU A 1 170 ? 8.485 -7.744 -6.760 1.00 90.88 170 LEU A CA 1
ATOM 1347 C C . LEU A 1 170 ? 9.959 -7.566 -7.144 1.00 90.88 170 LEU A C 1
ATOM 1349 O O . LEU A 1 170 ? 10.640 -6.633 -6.723 1.00 90.88 170 LEU A O 1
ATOM 1353 N N . ALA A 1 171 ? 10.435 -8.443 -8.027 1.00 88.81 171 ALA A N 1
ATOM 1354 C CA . ALA A 1 171 ? 11.774 -8.350 -8.595 1.00 88.81 171 ALA A CA 1
ATOM 1355 C C . ALA A 1 171 ? 11.959 -7.060 -9.419 1.00 88.81 171 ALA A C 1
ATOM 1357 O O . ALA A 1 171 ? 11.061 -6.648 -10.161 1.00 88.81 171 ALA A O 1
ATOM 1358 N N . VAL A 1 172 ? 13.147 -6.451 -9.340 1.00 85.94 172 VAL A N 1
ATOM 1359 C CA . VAL A 1 172 ? 13.454 -5.164 -9.996 1.00 85.94 172 VAL A CA 1
ATOM 1360 C C . VAL A 1 172 ? 13.262 -5.211 -11.516 1.00 85.94 172 VAL A C 1
ATOM 1362 O O . VAL A 1 172 ? 12.893 -4.214 -12.128 1.00 85.94 172 VAL A O 1
ATOM 1365 N N . GLU A 1 173 ? 13.444 -6.376 -12.137 1.00 86.25 173 GLU A N 1
ATOM 1366 C CA . GLU A 1 173 ? 13.267 -6.599 -13.574 1.00 86.25 173 GLU A CA 1
ATOM 1367 C C . GLU A 1 173 ? 11.810 -6.462 -14.031 1.00 86.25 173 GLU A C 1
ATOM 1369 O O . GLU A 1 173 ? 11.562 -6.201 -15.210 1.00 86.25 173 GLU A O 1
ATOM 1374 N N . LYS A 1 174 ? 10.861 -6.672 -13.112 1.00 87.94 174 LYS A N 1
ATOM 1375 C CA . LYS A 1 174 ? 9.414 -6.561 -13.341 1.00 87.94 174 LYS A CA 1
ATOM 1376 C C . LYS A 1 174 ? 8.852 -5.211 -12.899 1.00 87.94 174 LYS A C 1
ATOM 1378 O O . LYS A 1 174 ? 7.670 -4.959 -13.104 1.00 87.94 174 LYS A O 1
ATOM 1383 N N . LEU A 1 175 ? 9.675 -4.372 -12.274 1.00 86.69 175 LEU A N 1
ATOM 1384 C CA . LEU A 1 175 ? 9.257 -3.081 -11.760 1.00 86.69 175 LEU A CA 1
ATOM 1385 C C . LEU A 1 175 ? 9.085 -2.083 -12.910 1.00 86.69 175 LEU A C 1
ATOM 1387 O O . LEU A 1 175 ? 9.959 -1.945 -13.767 1.00 86.69 175 LEU A O 1
ATOM 1391 N N . ASP A 1 176 ? 7.973 -1.355 -12.894 1.00 87.88 176 ASP A N 1
ATOM 1392 C CA . ASP A 1 176 ? 7.683 -0.281 -13.837 1.00 87.88 176 ASP A CA 1
ATOM 1393 C C . ASP A 1 176 ? 7.286 1.018 -13.120 1.00 87.88 176 ASP A C 1
ATOM 1395 O O . ASP A 1 176 ? 7.042 1.072 -11.908 1.00 87.88 176 ASP A O 1
ATOM 1399 N N . SER A 1 177 ? 7.232 2.104 -13.891 1.00 88.19 177 SER A N 1
ATOM 1400 C CA . SER A 1 177 ? 6.871 3.425 -13.379 1.00 88.19 177 SER A CA 1
ATOM 1401 C C . SER A 1 177 ? 5.447 3.476 -12.813 1.00 88.19 177 SER A C 1
ATOM 1403 O O . SER A 1 177 ? 5.213 4.187 -11.835 1.00 88.19 177 SER A O 1
ATOM 1405 N N . ARG A 1 178 ? 4.502 2.702 -13.368 1.00 92.38 178 ARG A N 1
ATOM 1406 C CA . ARG A 1 178 ? 3.115 2.627 -12.879 1.00 92.38 178 ARG A CA 1
ATOM 1407 C C . ARG A 1 178 ? 3.059 2.034 -11.473 1.00 92.38 178 ARG A C 1
ATOM 1409 O O . ARG A 1 178 ? 2.333 2.545 -10.623 1.00 92.38 178 ARG A O 1
ATOM 1416 N N . THR A 1 179 ? 3.847 1.001 -11.216 1.00 94.25 179 THR A N 1
ATOM 1417 C CA . THR A 1 179 ? 3.949 0.333 -9.919 1.00 94.25 179 THR A CA 1
ATOM 1418 C C . THR A 1 179 ? 4.511 1.285 -8.864 1.00 94.25 179 THR A C 1
ATOM 1420 O O . THR A 1 179 ? 3.919 1.441 -7.797 1.00 94.25 179 THR A O 1
ATOM 1423 N N . LEU A 1 180 ? 5.579 2.021 -9.193 1.00 93.31 180 LEU A N 1
ATOM 1424 C CA . LEU A 1 180 ? 6.136 3.061 -8.318 1.00 93.31 180 LEU A CA 1
ATOM 1425 C C . LEU A 1 180 ? 5.116 4.170 -8.014 1.00 93.31 180 LEU A C 1
ATOM 1427 O O . LEU A 1 180 ? 4.995 4.601 -6.867 1.00 93.31 180 LEU A O 1
ATOM 1431 N N . LEU A 1 181 ? 4.353 4.611 -9.021 1.00 93.94 181 LEU A N 1
ATOM 1432 C CA . LEU A 1 181 ? 3.289 5.604 -8.847 1.00 93.94 181 LEU A CA 1
ATOM 1433 C C . LEU A 1 181 ? 2.176 5.089 -7.929 1.00 93.94 181 LEU A C 1
ATOM 1435 O O . LEU A 1 181 ? 1.768 5.823 -7.029 1.00 93.94 181 LEU A O 1
ATOM 1439 N N . LYS A 1 182 ? 1.734 3.837 -8.105 1.00 97.12 182 LYS A N 1
ATOM 1440 C CA . LYS A 1 182 ? 0.731 3.170 -7.256 1.00 97.12 182 LYS A CA 1
ATOM 1441 C C . LYS A 1 182 ? 1.182 3.097 -5.798 1.00 97.12 182 LYS A C 1
ATOM 1443 O O . LYS A 1 182 ? 0.422 3.431 -4.885 1.00 97.12 182 LYS A O 1
ATOM 1448 N N . TRP A 1 183 ? 2.422 2.681 -5.564 1.00 98.12 183 TRP A N 1
ATOM 1449 C CA . TRP A 1 183 ? 2.992 2.611 -4.223 1.00 98.12 183 TRP A CA 1
ATOM 1450 C C . TRP A 1 183 ? 3.107 3.995 -3.576 1.00 98.12 183 TRP A C 1
ATOM 1452 O O . TRP A 1 183 ? 2.671 4.173 -2.439 1.00 98.12 183 TRP A O 1
ATOM 1462 N N . GLY A 1 184 ? 3.600 4.994 -4.316 1.00 97.25 184 GLY A N 1
ATOM 1463 C CA . GLY A 1 184 ? 3.619 6.390 -3.869 1.00 97.25 184 GLY A CA 1
ATOM 1464 C C . GLY A 1 184 ? 2.222 6.905 -3.517 1.00 97.25 184 GLY A C 1
ATOM 1465 O O . GLY A 1 184 ? 2.025 7.458 -2.434 1.00 97.25 184 GLY A O 1
ATOM 1466 N N . ALA A 1 185 ? 1.231 6.623 -4.370 1.00 96.12 185 ALA A N 1
ATOM 1467 C CA . ALA A 1 185 ? -0.164 6.997 -4.154 1.00 96.12 185 ALA A CA 1
ATOM 1468 C C . ALA A 1 185 ? -0.718 6.406 -2.857 1.00 96.12 185 ALA A C 1
ATOM 1470 O O . ALA A 1 185 ? -1.399 7.088 -2.091 1.00 96.12 185 ALA A O 1
ATOM 1471 N N . THR A 1 186 ? -0.376 5.150 -2.586 1.00 97.81 186 THR A N 1
ATOM 1472 C CA . THR A 1 186 ? -0.792 4.426 -1.383 1.00 97.81 186 THR A CA 1
ATOM 1473 C C . THR A 1 186 ? -0.232 5.051 -0.115 1.00 97.81 186 THR A C 1
ATOM 1475 O O . THR A 1 186 ? -0.991 5.355 0.809 1.00 97.81 186 THR A O 1
ATOM 1478 N N . LEU A 1 187 ? 1.076 5.310 -0.071 1.00 97.44 187 LEU A N 1
ATOM 1479 C CA . LEU A 1 187 ? 1.710 5.892 1.114 1.00 97.44 187 LEU A CA 1
ATOM 1480 C C . LEU A 1 187 ? 1.271 7.342 1.347 1.00 97.44 187 LEU A C 1
ATOM 1482 O O . LEU A 1 187 ? 1.086 7.760 2.489 1.00 97.44 187 LEU A O 1
ATOM 1486 N N . ASN A 1 188 ? 1.049 8.112 0.285 1.00 95.12 188 ASN A N 1
ATOM 1487 C CA . ASN A 1 188 ? 0.541 9.476 0.402 1.00 95.12 188 ASN A CA 1
ATOM 1488 C C . ASN A 1 188 ? -0.922 9.519 0.843 1.00 95.12 188 ASN A C 1
ATOM 1490 O O . ASN A 1 188 ? -1.260 10.345 1.688 1.00 95.12 188 ASN A O 1
ATOM 1494 N N . LYS A 1 189 ? -1.773 8.609 0.348 1.00 90.88 189 LYS A N 1
ATOM 1495 C CA . LYS A 1 189 ? -3.139 8.441 0.859 1.00 90.88 189 LYS A CA 1
ATOM 1496 C C . LYS A 1 189 ? -3.114 8.136 2.352 1.00 90.88 189 LYS A C 1
ATOM 1498 O O . LYS A 1 189 ? -3.821 8.784 3.108 1.00 90.88 189 LYS A O 1
ATOM 1503 N N . ALA A 1 190 ? -2.240 7.235 2.800 1.00 93.56 190 ALA A N 1
ATOM 1504 C CA . ALA A 1 190 ? -2.095 6.919 4.218 1.00 93.56 190 ALA A CA 1
ATOM 1505 C C . ALA A 1 190 ? -1.688 8.142 5.067 1.00 93.56 190 ALA A C 1
ATOM 1507 O O . ALA A 1 190 ? -2.267 8.380 6.126 1.00 93.56 190 ALA A O 1
ATOM 1508 N N . LYS A 1 191 ? -0.767 8.980 4.571 1.00 94.31 191 LYS A N 1
ATOM 1509 C CA . LYS A 1 191 ? -0.366 10.237 5.235 1.00 94.31 191 LYS A CA 1
ATOM 1510 C C . LYS A 1 191 ? -1.512 11.244 5.386 1.00 94.31 191 LYS A C 1
ATOM 1512 O O . LYS A 1 191 ? -1.472 12.028 6.323 1.00 94.31 191 LYS A O 1
ATOM 1517 N N . GLN A 1 192 ? -2.530 11.226 4.520 1.00 93.12 192 GLN A N 1
ATOM 1518 C CA . GLN A 1 192 ? -3.710 12.099 4.666 1.00 93.12 192 GLN A CA 1
ATOM 1519 C C . GLN A 1 192 ? -4.572 11.755 5.881 1.00 93.12 192 GLN A C 1
ATOM 1521 O O . GLN A 1 192 ? -5.323 12.604 6.349 1.00 93.12 192 GLN A O 1
ATOM 1526 N N . PHE A 1 193 ? -4.459 10.524 6.378 1.00 87.81 193 PHE A N 1
ATOM 1527 C CA . PHE A 1 193 ? -5.179 10.026 7.547 1.00 87.81 193 PHE A CA 1
ATOM 1528 C C . PHE A 1 193 ? -4.250 9.841 8.757 1.00 87.81 193 PHE A C 1
ATOM 1530 O O . PHE A 1 193 ? -4.525 9.010 9.619 1.00 87.81 193 PHE A O 1
ATOM 1537 N N . ASP A 1 194 ? -3.106 10.538 8.786 1.00 91.62 194 ASP A N 1
ATOM 1538 C CA . ASP A 1 194 ? -2.070 10.406 9.823 1.00 91.62 194 ASP A CA 1
ATOM 1539 C C . ASP A 1 194 ? -1.582 8.950 10.036 1.00 91.62 194 ASP A C 1
ATOM 1541 O O . ASP A 1 194 ? -1.056 8.566 11.086 1.00 91.62 194 ASP A O 1
ATOM 1545 N N . PHE A 1 195 ? -1.707 8.112 9.001 1.00 91.94 195 PHE A N 1
ATOM 1546 C CA . PHE A 1 195 ? -1.283 6.712 8.992 1.00 91.94 195 PHE A CA 1
ATOM 1547 C C . PHE A 1 195 ? 0.113 6.570 8.369 1.00 91.94 195 PHE A C 1
ATOM 1549 O O . PHE A 1 195 ? 0.331 5.836 7.407 1.00 91.94 195 PHE A O 1
ATOM 1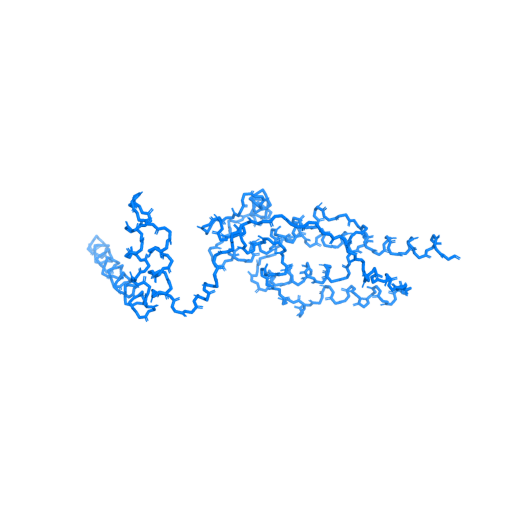556 N N . GLN A 1 196 ? 1.096 7.314 8.879 1.00 91.62 196 GLN A N 1
ATOM 1557 C CA . GLN A 1 196 ? 2.454 7.227 8.342 1.00 91.62 196 GLN A CA 1
ATOM 1558 C C . GLN A 1 196 ? 3.171 5.951 8.812 1.00 91.62 196 GLN A C 1
ATOM 1560 O O . GLN A 1 196 ? 3.231 5.660 10.006 1.00 91.62 196 GLN A O 1
ATOM 1565 N N . VAL A 1 197 ? 3.800 5.246 7.866 1.00 92.81 197 VAL A N 1
ATOM 1566 C CA . VAL A 1 197 ? 4.670 4.089 8.119 1.00 92.81 197 VAL A CA 1
ATOM 1567 C C . VAL A 1 197 ? 6.061 4.383 7.551 1.00 92.81 197 VAL A C 1
ATOM 1569 O O . VAL A 1 197 ? 6.317 4.195 6.365 1.00 92.81 197 VAL A O 1
ATOM 1572 N N . LYS A 1 198 ? 6.980 4.865 8.398 1.00 92.25 198 LYS A N 1
ATOM 1573 C CA . LYS A 1 198 ? 8.323 5.319 7.971 1.00 92.25 198 LYS A CA 1
ATOM 1574 C C . LYS A 1 198 ? 9.141 4.228 7.274 1.00 92.25 198 LYS A C 1
ATOM 1576 O O . LYS A 1 198 ? 9.911 4.516 6.363 1.00 92.25 198 LYS A O 1
ATOM 1581 N N . SER A 1 199 ? 8.990 2.976 7.702 1.00 91.69 199 SER A N 1
ATOM 1582 C CA . SER A 1 199 ? 9.659 1.834 7.077 1.00 91.69 199 SER A CA 1
ATOM 1583 C C . SER A 1 199 ? 9.198 1.622 5.630 1.00 91.69 199 SER A C 1
ATOM 1585 O O . SER A 1 199 ? 10.030 1.311 4.780 1.00 91.69 199 SER A O 1
ATOM 1587 N N . ALA A 1 200 ? 7.922 1.880 5.329 1.00 95.88 200 ALA A N 1
ATOM 1588 C CA . ALA A 1 200 ? 7.374 1.817 3.976 1.00 95.88 200 ALA A CA 1
ATOM 1589 C C . ALA A 1 200 ? 7.865 2.977 3.094 1.00 95.88 200 ALA A C 1
ATOM 1591 O O . ALA A 1 200 ? 8.216 2.751 1.940 1.00 95.88 200 ALA A O 1
ATOM 1592 N N . ASP A 1 201 ? 7.966 4.195 3.645 1.00 95.75 201 ASP A N 1
ATOM 1593 C CA . ASP A 1 201 ? 8.551 5.349 2.937 1.00 95.75 201 ASP A CA 1
ATOM 1594 C C . ASP A 1 201 ? 9.996 5.043 2.487 1.00 95.75 201 ASP A C 1
ATOM 1596 O O . ASP A 1 201 ? 10.351 5.230 1.322 1.00 95.75 201 ASP A O 1
ATOM 1600 N N . ASN A 1 202 ? 10.809 4.489 3.393 1.00 95.31 202 ASN A N 1
ATOM 1601 C CA . ASN A 1 202 ? 12.184 4.083 3.095 1.00 95.31 202 ASN A CA 1
ATOM 1602 C C . ASN A 1 202 ? 12.253 2.945 2.065 1.00 95.31 202 ASN A C 1
ATOM 1604 O O . ASN A 1 202 ? 13.197 2.876 1.277 1.00 95.31 202 ASN A O 1
ATOM 1608 N N . LEU A 1 203 ? 11.292 2.018 2.101 1.00 95.69 203 LEU A N 1
ATOM 1609 C CA . LEU A 1 203 ? 11.232 0.904 1.162 1.00 95.69 203 LEU A CA 1
ATOM 1610 C C . LEU A 1 203 ? 10.905 1.401 -0.252 1.00 95.69 203 LEU A C 1
ATOM 1612 O O . LEU A 1 203 ? 11.618 1.047 -1.186 1.00 95.69 203 LEU A O 1
ATOM 1616 N N . LEU A 1 204 ? 9.928 2.301 -0.395 1.00 97.12 204 LEU A N 1
ATOM 1617 C CA . LEU A 1 204 ? 9.606 2.946 -1.671 1.00 97.12 204 LEU A CA 1
ATOM 1618 C C . LEU A 1 204 ? 10.813 3.690 -2.255 1.00 97.12 204 LEU A C 1
ATOM 1620 O O . LEU A 1 204 ? 11.097 3.559 -3.444 1.00 97.12 204 LEU A O 1
ATOM 1624 N N . GLU A 1 205 ? 11.543 4.448 -1.432 1.00 96.12 205 GLU A N 1
ATOM 1625 C CA . GLU A 1 205 ? 12.740 5.162 -1.884 1.00 96.12 205 GLU A CA 1
ATOM 1626 C C . GLU A 1 205 ? 13.822 4.196 -2.398 1.00 96.12 205 GLU A C 1
ATOM 1628 O O . GLU A 1 205 ? 14.392 4.410 -3.471 1.00 96.12 205 GLU A O 1
ATOM 1633 N N . LYS A 1 206 ? 14.064 3.087 -1.689 1.00 94.75 206 LYS A N 1
ATOM 1634 C CA . LYS A 1 206 ? 14.999 2.045 -2.142 1.00 94.75 206 LYS A CA 1
ATOM 1635 C C . LYS A 1 206 ? 14.554 1.410 -3.456 1.00 94.75 206 LYS A C 1
ATOM 1637 O O . LYS A 1 206 ? 15.375 1.289 -4.366 1.00 94.75 206 LYS A O 1
ATOM 1642 N N . SER A 1 207 ? 13.278 1.047 -3.578 1.00 93.44 207 SER A N 1
ATOM 1643 C CA . SER A 1 207 ? 12.732 0.456 -4.803 1.00 93.44 207 SER A CA 1
ATOM 1644 C C . SER A 1 207 ? 12.821 1.419 -5.988 1.00 93.44 207 SER A C 1
ATOM 1646 O O . SER A 1 207 ? 13.153 1.007 -7.099 1.00 93.44 207 SER A O 1
ATOM 1648 N N . PHE A 1 208 ? 12.616 2.716 -5.753 1.00 92.31 208 PHE A N 1
ATOM 1649 C CA . PHE A 1 208 ? 12.780 3.755 -6.766 1.00 92.31 208 PHE A CA 1
ATOM 1650 C C . PHE A 1 208 ? 14.223 3.838 -7.289 1.00 92.31 208 PHE A C 1
ATOM 1652 O O . PHE A 1 208 ? 14.447 3.822 -8.500 1.00 92.31 208 PHE A O 1
ATOM 1659 N N . TYR A 1 209 ? 15.229 3.868 -6.410 1.00 90.75 209 TYR A N 1
ATOM 1660 C CA . TYR A 1 209 ? 16.626 3.893 -6.862 1.00 90.75 209 TYR A CA 1
ATOM 1661 C C . TYR A 1 209 ? 17.065 2.576 -7.514 1.00 90.75 209 TYR A C 1
ATOM 1663 O O . TYR A 1 209 ? 17.845 2.605 -8.469 1.00 90.75 209 TYR A O 1
ATOM 1671 N N . ALA A 1 210 ? 16.538 1.435 -7.059 1.00 90.12 210 ALA A N 1
ATOM 1672 C CA . ALA A 1 210 ? 16.763 0.148 -7.713 1.00 90.12 210 ALA A CA 1
ATOM 1673 C C . ALA A 1 210 ? 16.230 0.156 -9.157 1.00 90.12 210 ALA A C 1
ATOM 1675 O O . ALA A 1 210 ? 16.946 -0.254 -10.073 1.00 90.12 210 ALA A O 1
ATOM 1676 N N . TYR A 1 211 ? 15.028 0.703 -9.376 1.00 88.62 211 TYR A N 1
ATOM 1677 C CA . TYR A 1 211 ? 14.447 0.894 -10.709 1.00 88.62 211 TYR A CA 1
ATOM 1678 C C . TYR A 1 211 ? 15.339 1.747 -11.620 1.00 88.62 211 TYR A C 1
ATOM 1680 O O . TYR A 1 211 ? 15.598 1.361 -12.762 1.00 88.62 211 TYR A O 1
ATOM 1688 N N . ILE A 1 212 ? 15.852 2.878 -11.121 1.00 88.25 212 ILE A N 1
ATOM 1689 C CA . ILE A 1 212 ? 16.764 3.747 -11.884 1.00 88.25 212 ILE A CA 1
ATOM 1690 C C . ILE A 1 212 ? 18.032 2.983 -12.268 1.00 88.25 212 ILE A C 1
ATOM 1692 O O . ILE A 1 212 ? 18.415 2.967 -13.440 1.00 88.25 212 ILE A O 1
ATOM 1696 N N . GLY A 1 213 ? 18.682 2.344 -11.291 1.00 87.25 213 GLY A N 1
ATOM 1697 C CA . GLY A 1 213 ? 19.929 1.613 -11.512 1.00 87.25 213 GLY A CA 1
ATOM 1698 C C . GLY A 1 213 ? 19.766 0.490 -12.535 1.00 87.25 213 GLY A C 1
ATOM 1699 O O . GLY A 1 213 ? 20.585 0.353 -13.446 1.00 87.25 213 GLY A O 1
ATOM 1700 N N . TYR A 1 214 ? 18.673 -0.269 -12.437 1.00 85.88 214 TYR A N 1
ATOM 1701 C CA . TYR A 1 214 ? 18.347 -1.311 -13.406 1.00 85.88 214 TYR A CA 1
ATOM 1702 C C . TYR A 1 214 ? 18.077 -0.733 -14.800 1.00 85.88 214 TYR A C 1
ATOM 1704 O O . TYR A 1 214 ? 18.619 -1.237 -15.785 1.00 85.88 214 TYR A O 1
ATOM 1712 N N . SER A 1 215 ? 17.295 0.345 -14.890 1.00 82.69 215 SER A N 1
ATOM 1713 C CA . SER A 1 215 ? 16.931 0.985 -16.159 1.00 82.69 215 SER A CA 1
ATOM 1714 C C . SER A 1 215 ? 18.157 1.509 -16.913 1.00 82.69 215 SER A C 1
ATOM 1716 O O . SER A 1 215 ? 18.292 1.228 -18.104 1.00 82.69 215 SER A O 1
ATOM 1718 N N . LYS A 1 216 ? 19.098 2.163 -16.212 1.00 81.62 216 LYS A N 1
ATOM 1719 C CA . LYS A 1 216 ? 20.367 2.654 -16.784 1.00 81.62 216 LYS A CA 1
ATOM 1720 C C . LYS A 1 216 ? 21.268 1.516 -17.278 1.00 81.62 216 LYS A C 1
ATOM 1722 O O . LYS A 1 216 ? 21.705 1.520 -18.428 1.00 81.62 216 LYS A O 1
ATOM 1727 N N . LYS A 1 217 ? 21.464 0.475 -16.462 1.00 75.69 217 LYS A N 1
ATOM 1728 C CA . LYS A 1 217 ? 22.254 -0.709 -16.848 1.00 75.69 217 LYS A CA 1
ATOM 1729 C C . LYS A 1 217 ? 21.661 -1.423 -18.069 1.00 75.69 217 LYS A C 1
ATOM 1731 O O . LYS A 1 217 ? 22.376 -1.892 -18.949 1.00 75.69 217 LYS A O 1
ATOM 1736 N N . SER A 1 218 ? 20.336 -1.500 -18.127 1.00 66.38 218 SER A N 1
ATOM 1737 C CA . SER A 1 218 ? 19.588 -2.099 -19.231 1.00 66.38 218 SER A CA 1
ATOM 1738 C C . SER A 1 218 ? 19.763 -1.346 -20.559 1.00 66.38 218 SER A C 1
ATOM 1740 O O . SER A 1 218 ? 19.714 -1.991 -21.612 1.00 66.38 218 SER A O 1
ATOM 1742 N N . SER A 1 219 ? 19.939 -0.020 -20.522 1.00 62.12 219 SER A N 1
ATOM 1743 C CA . SER A 1 219 ? 20.237 0.792 -21.710 1.00 62.12 219 SER A CA 1
ATOM 1744 C C . SER A 1 219 ? 21.700 0.701 -22.151 1.00 62.12 219 SER A C 1
ATOM 1746 O O . SER A 1 219 ? 21.955 0.725 -23.347 1.00 62.12 219 SER A O 1
ATOM 1748 N N . GLU A 1 220 ? 22.647 0.535 -21.221 1.00 59.28 220 GLU A N 1
ATOM 1749 C CA . GLU A 1 220 ? 24.085 0.430 -21.529 1.00 59.28 220 GLU A CA 1
ATOM 1750 C C . GLU A 1 220 ? 24.478 -0.918 -22.153 1.00 59.28 220 GLU A C 1
ATOM 1752 O O . GLU A 1 220 ? 25.327 -0.964 -23.029 1.00 59.28 220 GLU A O 1
ATOM 1757 N N . ILE A 1 221 ? 23.855 -2.026 -21.735 1.00 59.25 221 ILE A N 1
ATOM 1758 C CA . ILE A 1 221 ? 24.164 -3.377 -22.258 1.00 59.25 221 ILE A CA 1
ATOM 1759 C C . ILE A 1 221 ? 23.648 -3.578 -23.698 1.00 59.25 221 ILE A C 1
ATOM 1761 O O . ILE A 1 221 ? 24.031 -4.535 -24.370 1.00 59.25 221 ILE A O 1
ATOM 1765 N N . ARG A 1 222 ? 22.739 -2.717 -24.165 1.00 49.62 222 ARG A N 1
ATOM 1766 C CA . ARG A 1 222 ? 22.019 -2.876 -25.439 1.00 49.62 222 ARG A CA 1
ATOM 1767 C C . ARG A 1 222 ? 22.368 -1.833 -26.505 1.00 49.62 222 ARG A C 1
ATOM 1769 O O . ARG A 1 222 ? 21.818 -1.940 -27.601 1.00 49.62 222 ARG A O 1
ATOM 1776 N N . GLY A 1 223 ? 23.218 -0.857 -26.182 1.00 43.81 223 GLY A N 1
ATOM 1777 C CA . GLY A 1 223 ? 23.796 0.108 -27.127 1.00 43.81 223 GLY A CA 1
ATOM 1778 C C . GLY A 1 223 ? 25.170 -0.339 -27.595 1.00 43.81 223 GLY A C 1
ATOM 1779 O O . GLY A 1 223 ? 25.467 -0.118 -28.787 1.00 43.81 223 GLY A O 1
#

Sequence (223 aa):
MEEREKKQRLKAVGEEITRLKEQREEVMFTLGLKKVNDLEEYFTNPGVSVETLGEKLSSACPWLDLGEIATNGPTANQDQGSVQTREQLHYTDKDFDDLKNKVFAKDNNKVDVLEFPGLKEAIENARGNVPDYLQPIASKIERDRGTPTGFELFNIQLLVCAAINEMEDLAVEKLDSRTLLKWGATLNKAKQFDFQVKSADNLLEKSFYAYIGYSKKSSEIRG

Foldseek 3Di:
DVVVVVVVVVVVVVVVVVVVVVVVVVVCVVVLVVLVVVVVVVVPDPPQDPVNNVVSVCVSCVPPPPDDDDDDDDDDDDDDDDPPPPPLPPDDPVNLVVLVCLLQPLVLQDADLVVQPCLVVQCVVCVLDARPVLVVVQVVLCVQVVHHDDSVCSRLSSLLSSLVVCLVPPDLVRDDSVNSSNLSNSQSNCVVVVSHRVVSVVSSVVSSVSNVVVSVVVNVVVD